Protein AF-A0A9E5MUZ0-F1 (afdb_monomer)

Structure (mmCIF, N/CA/C/O backbone):
data_AF-A0A9E5MUZ0-F1
#
_entry.id   AF-A0A9E5MUZ0-F1
#
loop_
_atom_site.group_PDB
_atom_site.id
_atom_site.type_symbol
_atom_site.label_atom_id
_atom_site.label_alt_id
_atom_site.label_comp_id
_atom_site.label_asym_id
_atom_site.label_entity_id
_atom_site.label_seq_id
_atom_site.pdbx_PDB_ins_code
_atom_site.Cartn_x
_atom_site.Cartn_y
_atom_site.Cartn_z
_atom_site.occupancy
_atom_site.B_iso_or_equiv
_atom_site.auth_seq_id
_atom_site.auth_comp_id
_atom_site.auth_asym_id
_atom_site.auth_atom_id
_atom_site.pdbx_PDB_model_num
ATOM 1 N N . MET A 1 1 ? 20.590 -11.259 -28.357 1.00 80.94 1 MET A N 1
ATOM 2 C CA . MET A 1 1 ? 20.437 -9.821 -28.028 1.00 80.94 1 MET A CA 1
ATOM 3 C C . MET A 1 1 ? 18.973 -9.467 -28.235 1.00 80.94 1 MET A C 1
ATOM 5 O O . MET A 1 1 ? 18.433 -9.923 -29.233 1.00 80.94 1 MET A O 1
ATOM 9 N N . ARG A 1 2 ? 18.320 -8.752 -27.308 1.00 91.69 2 ARG A N 1
ATOM 10 C CA . ARG A 1 2 ? 16.882 -8.418 -27.408 1.00 91.69 2 ARG A CA 1
ATOM 11 C C . ARG A 1 2 ? 16.727 -6.921 -27.667 1.00 91.69 2 ARG A C 1
ATOM 13 O O . ARG A 1 2 ? 17.385 -6.133 -26.991 1.00 91.69 2 ARG A O 1
ATOM 20 N N . LYS A 1 3 ? 15.896 -6.540 -28.635 1.00 93.56 3 LYS A N 1
ATOM 21 C CA . LYS A 1 3 ? 15.477 -5.152 -28.869 1.00 93.56 3 LYS A CA 1
ATOM 22 C C . LYS A 1 3 ? 14.030 -5.001 -28.416 1.00 93.56 3 LYS A C 1
ATOM 24 O O . LYS A 1 3 ? 13.231 -5.903 -28.651 1.00 93.56 3 LYS A O 1
ATOM 29 N N . ILE A 1 4 ? 13.722 -3.906 -27.738 1.00 94.44 4 ILE A N 1
ATOM 30 C CA . ILE A 1 4 ? 12.381 -3.574 -27.258 1.00 94.44 4 ILE A CA 1
ATOM 31 C C . ILE A 1 4 ? 12.080 -2.162 -27.736 1.00 94.44 4 ILE A C 1
ATOM 33 O O . ILE A 1 4 ? 12.874 -1.261 -27.478 1.00 94.44 4 ILE A O 1
ATOM 37 N N . ARG A 1 5 ? 10.952 -1.979 -28.419 1.00 96.38 5 ARG A N 1
ATOM 38 C CA . ARG A 1 5 ? 10.426 -0.651 -28.731 1.00 96.38 5 ARG A CA 1
ATOM 39 C C . ARG A 1 5 ? 9.544 -0.200 -27.571 1.00 96.38 5 ARG A C 1
ATOM 41 O O . ARG A 1 5 ? 8.692 -0.970 -27.131 1.00 96.38 5 ARG A O 1
ATOM 48 N N . ILE A 1 6 ? 9.794 0.993 -27.048 1.00 96.69 6 ILE A N 1
ATOM 49 C CA . ILE A 1 6 ? 9.044 1.550 -25.921 1.00 96.69 6 ILE A CA 1
ATOM 50 C C . ILE A 1 6 ? 7.676 2.026 -26.414 1.00 96.69 6 ILE A C 1
ATOM 52 O O . ILE A 1 6 ? 7.583 2.762 -27.392 1.00 96.69 6 ILE A O 1
ATOM 56 N N . ASP A 1 7 ? 6.611 1.588 -25.750 1.00 94.12 7 ASP A N 1
ATOM 57 C CA . ASP A 1 7 ? 5.243 2.024 -26.034 1.00 94.12 7 ASP A CA 1
ATOM 58 C C . ASP A 1 7 ? 4.844 3.257 -25.193 1.00 94.12 7 ASP A C 1
ATOM 60 O O . ASP A 1 7 ? 5.599 3.740 -24.346 1.00 94.12 7 ASP A O 1
ATOM 64 N N . ALA A 1 8 ? 3.622 3.749 -25.409 1.00 94.06 8 ALA A N 1
ATOM 65 C CA . ALA A 1 8 ? 3.078 4.907 -24.704 1.00 94.06 8 ALA A CA 1
ATOM 66 C C . ALA A 1 8 ? 2.896 4.698 -23.184 1.00 94.06 8 ALA A C 1
ATOM 68 O O . ALA A 1 8 ? 2.935 5.662 -22.422 1.00 94.06 8 ALA A O 1
ATOM 69 N N . GLU A 1 9 ? 2.713 3.462 -22.707 1.00 92.75 9 GLU A N 1
ATOM 70 C CA . GLU A 1 9 ? 2.535 3.187 -21.274 1.00 92.75 9 GLU A CA 1
ATOM 71 C C . GLU A 1 9 ? 3.842 3.399 -20.502 1.00 92.75 9 GLU A C 1
ATOM 73 O O . GLU A 1 9 ? 3.830 3.802 -19.335 1.00 92.75 9 GLU A O 1
ATOM 78 N N . HIS A 1 10 ? 4.977 3.179 -21.164 1.00 93.44 10 HIS A N 1
ATOM 79 C CA . HIS A 1 10 ? 6.316 3.297 -20.590 1.00 93.44 10 HIS A CA 1
ATOM 80 C C . HIS A 1 10 ? 6.966 4.666 -20.806 1.00 93.44 10 HIS A C 1
ATOM 82 O O . HIS A 1 10 ? 8.057 4.909 -20.278 1.00 93.44 10 HIS A O 1
ATOM 88 N N . ASP A 1 11 ? 6.284 5.578 -21.498 1.00 93.75 11 ASP A N 1
ATOM 89 C CA . ASP A 1 11 ? 6.744 6.947 -21.693 1.00 93.75 11 ASP A CA 1
ATOM 90 C C . ASP A 1 11 ? 6.989 7.668 -20.350 1.00 93.75 11 ASP A C 1
ATOM 92 O O . ASP A 1 11 ? 6.233 7.579 -19.367 1.00 93.75 11 ASP A O 1
ATOM 96 N N . GLY A 1 12 ? 8.138 8.334 -20.267 1.00 93.62 12 GLY A N 1
ATOM 97 C CA . GLY A 1 12 ? 8.624 9.012 -19.075 1.00 93.62 12 GLY A CA 1
ATOM 98 C C . GLY A 1 12 ? 9.125 8.081 -17.961 1.00 93.62 12 GLY A C 1
ATOM 99 O O . GLY A 1 12 ? 9.508 8.568 -16.887 1.00 93.62 12 GLY A O 1
ATOM 100 N N . GLN A 1 13 ? 9.132 6.754 -18.148 1.00 93.62 13 GLN A N 1
ATOM 101 C CA . GLN A 1 13 ? 9.670 5.817 -17.158 1.00 93.62 13 GLN A CA 1
ATOM 102 C C . GLN A 1 13 ? 11.194 5.869 -17.117 1.00 93.62 13 GLN A C 1
ATOM 104 O O . GLN A 1 13 ? 11.863 5.776 -18.138 1.00 93.62 13 GLN A O 1
ATOM 109 N N . ARG A 1 14 ? 11.767 5.922 -15.909 1.00 95.69 14 ARG A N 1
ATOM 110 C CA . ARG A 1 14 ? 13.212 5.733 -15.745 1.00 95.69 14 ARG A CA 1
ATOM 111 C C . ARG A 1 14 ? 13.640 4.350 -16.238 1.00 95.69 14 ARG A C 1
ATOM 113 O O . ARG A 1 14 ? 13.069 3.341 -15.811 1.00 95.69 14 ARG A O 1
ATOM 120 N N . VAL A 1 15 ? 14.681 4.306 -17.061 1.00 96.31 15 VAL A N 1
ATOM 121 C CA . VAL A 1 15 ? 15.187 3.075 -17.676 1.00 96.31 15 VAL A CA 1
ATOM 122 C C . VAL A 1 15 ? 15.598 2.034 -16.634 1.00 96.31 15 VAL A C 1
ATOM 124 O O . VAL A 1 15 ? 15.355 0.849 -16.829 1.00 96.31 15 VAL A O 1
ATOM 127 N N . ASP A 1 16 ? 16.141 2.436 -15.483 1.00 94.12 16 ASP A N 1
ATOM 128 C CA . ASP A 1 16 ? 16.490 1.497 -14.412 1.00 94.12 16 ASP A CA 1
ATOM 129 C C . ASP A 1 16 ? 15.281 0.734 -13.848 1.00 94.12 16 ASP A C 1
ATOM 131 O O . ASP A 1 16 ? 15.359 -0.476 -13.625 1.00 94.12 16 ASP A O 1
ATOM 135 N N . ASN A 1 17 ? 14.152 1.416 -13.663 1.00 91.31 17 ASN A N 1
ATOM 136 C CA . ASN A 1 17 ? 12.902 0.808 -13.221 1.00 91.31 17 ASN A CA 1
ATOM 137 C C . ASN A 1 17 ? 12.306 -0.097 -14.300 1.00 91.31 17 ASN A C 1
ATOM 139 O O . ASN A 1 17 ? 11.826 -1.177 -13.970 1.00 91.31 17 ASN A O 1
ATOM 143 N N . PHE A 1 18 ? 12.361 0.319 -15.569 1.00 93.31 18 PHE A N 1
ATOM 144 C CA . PHE A 1 18 ? 11.916 -0.510 -16.694 1.00 93.31 18 PHE A CA 1
ATOM 145 C C . PHE A 1 18 ? 12.729 -1.812 -16.772 1.00 93.31 18 PHE A C 1
ATOM 147 O O . PHE A 1 18 ? 12.176 -2.909 -16.799 1.00 93.31 18 PHE A O 1
ATOM 154 N N . LEU A 1 19 ? 14.059 -1.713 -16.678 1.00 92.88 19 LEU A N 1
ATOM 155 C CA . LEU A 1 19 ? 14.966 -2.862 -16.722 1.00 92.88 19 LEU A CA 1
ATOM 156 C C . LEU A 1 19 ? 14.761 -3.850 -15.576 1.00 92.88 19 LEU A C 1
ATOM 158 O O . LEU A 1 19 ? 14.944 -5.046 -15.774 1.00 92.88 19 LEU A O 1
ATOM 162 N N . ARG A 1 20 ? 14.400 -3.380 -14.376 1.00 87.94 20 ARG A N 1
ATOM 163 C CA . ARG A 1 20 ? 14.114 -4.274 -13.243 1.00 87.94 20 ARG A CA 1
ATOM 164 C C . ARG A 1 20 ? 12.920 -5.189 -13.502 1.00 87.94 20 ARG A C 1
ATOM 166 O O . ARG A 1 20 ? 12.916 -6.296 -12.973 1.00 87.94 20 ARG A O 1
ATOM 173 N N . ARG A 1 21 ? 11.943 -4.736 -14.293 1.00 85.44 21 ARG A N 1
ATOM 174 C CA . ARG A 1 21 ? 10.826 -5.571 -14.743 1.00 85.44 21 ARG A CA 1
ATOM 175 C C . ARG A 1 21 ? 11.258 -6.504 -15.866 1.00 85.44 21 ARG A C 1
ATOM 177 O O . ARG A 1 21 ? 10.996 -7.694 -15.802 1.00 85.44 21 ARG A O 1
ATOM 184 N N . GLU A 1 22 ? 11.951 -5.970 -16.870 1.00 88.50 22 GLU A N 1
ATOM 185 C CA . GLU A 1 22 ? 12.378 -6.737 -18.050 1.00 88.50 22 GLU A CA 1
ATOM 186 C C . GLU A 1 22 ? 13.411 -7.829 -17.751 1.00 88.50 22 GLU A C 1
ATOM 188 O O . GLU A 1 22 ? 13.592 -8.751 -18.554 1.00 88.50 22 GLU A O 1
ATOM 193 N N . LEU A 1 23 ? 14.116 -7.692 -16.626 1.00 87.69 23 LEU A N 1
ATOM 194 C CA . LEU A 1 23 ? 15.183 -8.571 -16.169 1.00 87.69 23 LEU A CA 1
ATOM 195 C C . LEU A 1 23 ? 14.916 -9.024 -14.718 1.00 87.69 23 LEU A C 1
ATOM 197 O O . LEU A 1 23 ? 15.674 -8.657 -13.807 1.00 87.69 23 LEU A O 1
ATOM 201 N N . PRO A 1 24 ? 13.847 -9.809 -14.479 1.00 77.88 24 PRO A N 1
ATOM 202 C CA . PRO A 1 24 ? 13.512 -10.281 -13.142 1.00 77.88 24 PRO A CA 1
ATOM 203 C C . PRO A 1 24 ? 14.668 -11.110 -12.565 1.00 77.88 24 PRO A C 1
ATOM 205 O O . PRO A 1 24 ? 15.377 -11.823 -13.275 1.00 77.88 24 PRO A O 1
ATOM 208 N N . GLY A 1 25 ? 14.913 -10.963 -11.263 1.00 78.88 25 GLY A N 1
ATOM 209 C CA . GLY A 1 25 ? 16.022 -11.627 -10.569 1.00 78.88 25 GLY A CA 1
ATOM 210 C C . GLY A 1 25 ? 17.404 -10.995 -10.782 1.00 78.88 25 GLY A C 1
ATOM 211 O O . GLY A 1 25 ? 18.346 -11.360 -10.080 1.00 78.88 25 GLY A O 1
ATOM 212 N N . VAL A 1 26 ? 17.572 -10.015 -11.682 1.00 86.19 26 VAL A N 1
ATOM 213 C CA . VAL A 1 26 ? 18.844 -9.282 -11.796 1.00 86.19 26 VAL A CA 1
ATOM 214 C C . VAL A 1 26 ? 19.002 -8.313 -10.617 1.00 86.19 26 VAL A C 1
ATOM 216 O O . VAL A 1 26 ? 18.194 -7.392 -10.467 1.00 86.19 26 VAL A O 1
ATOM 219 N N . PRO A 1 27 ? 20.079 -8.419 -9.810 1.00 87.00 27 PRO A N 1
ATOM 220 C CA . PRO A 1 27 ? 20.310 -7.481 -8.717 1.00 87.00 27 PRO A CA 1
ATOM 221 C C . PRO A 1 27 ? 20.458 -6.042 -9.221 1.00 87.00 27 PRO A C 1
ATOM 223 O O . PRO A 1 27 ? 21.106 -5.795 -10.243 1.00 87.00 27 PRO A O 1
ATOM 226 N N . LYS A 1 28 ? 19.953 -5.066 -8.455 1.00 89.69 28 LYS A N 1
ATOM 227 C CA . LYS A 1 28 ? 20.016 -3.633 -8.808 1.00 89.69 28 LYS A CA 1
ATOM 228 C C . LYS A 1 28 ? 21.433 -3.185 -9.195 1.00 89.69 28 LYS A C 1
ATOM 230 O O . LYS A 1 28 ? 21.619 -2.513 -10.204 1.00 89.69 28 LYS A O 1
ATOM 235 N N . GLY A 1 29 ? 22.450 -3.616 -8.446 1.00 91.19 29 GLY A N 1
ATOM 236 C CA . GLY A 1 29 ? 23.850 -3.296 -8.747 1.00 91.19 29 GLY A CA 1
ATOM 237 C C . GLY A 1 29 ? 24.322 -3.811 -10.115 1.00 91.19 29 GLY A C 1
ATOM 238 O O . GLY A 1 29 ? 25.111 -3.138 -10.782 1.00 91.19 29 GLY A O 1
ATOM 239 N N . ARG A 1 30 ? 23.804 -4.961 -10.572 1.00 91.62 30 ARG A N 1
ATOM 240 C CA . ARG A 1 30 ? 24.084 -5.516 -11.904 1.00 9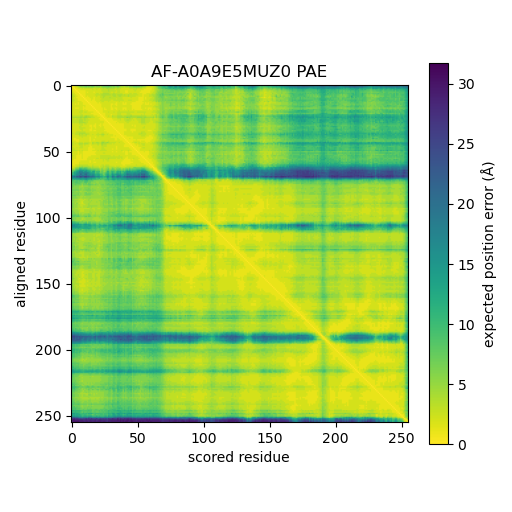1.62 30 ARG A CA 1
ATOM 241 C C . ARG A 1 30 ? 23.373 -4.717 -12.996 1.00 91.62 30 ARG A C 1
ATOM 243 O O . ARG A 1 30 ? 24.029 -4.391 -13.978 1.00 91.62 30 ARG A O 1
ATOM 250 N N . VAL A 1 31 ? 22.112 -4.310 -12.799 1.00 93.38 31 VAL A N 1
ATOM 251 C CA . VAL A 1 31 ? 21.403 -3.387 -13.720 1.00 93.38 31 VAL A CA 1
ATOM 252 C C . VAL A 1 31 ? 22.211 -2.109 -13.939 1.00 93.38 31 VAL A C 1
ATOM 254 O O . VAL A 1 31 ? 22.517 -1.737 -15.071 1.00 93.38 31 VAL A O 1
ATOM 257 N N . TYR A 1 32 ? 22.652 -1.484 -12.848 1.00 94.81 32 TYR A N 1
ATOM 258 C CA . TYR A 1 32 ? 23.444 -0.257 -12.912 1.00 94.81 32 TYR A CA 1
ATOM 259 C C . TYR A 1 32 ? 24.797 -0.485 -13.594 1.00 94.81 32 TYR A C 1
ATOM 261 O O . TYR A 1 32 ? 25.257 0.369 -14.349 1.00 94.81 32 TYR A O 1
ATOM 269 N N . ARG A 1 33 ? 25.442 -1.637 -13.368 1.00 93.81 33 ARG A N 1
ATOM 270 C CA . ARG A 1 33 ? 26.694 -1.998 -14.048 1.00 93.81 33 ARG A CA 1
ATOM 271 C C . ARG A 1 33 ? 26.499 -2.132 -15.560 1.00 93.81 33 ARG A C 1
ATOM 273 O O . ARG A 1 33 ? 27.322 -1.593 -16.291 1.00 93.81 33 ARG A O 1
ATOM 280 N N . MET A 1 34 ? 25.428 -2.782 -16.018 1.00 94.44 34 MET A N 1
ATOM 281 C CA . MET A 1 34 ? 25.140 -2.954 -17.450 1.00 94.44 34 MET A CA 1
ATOM 282 C C . MET A 1 34 ? 24.915 -1.609 -18.155 1.00 94.44 34 MET A C 1
ATOM 284 O O . MET A 1 34 ? 25.483 -1.365 -19.219 1.00 94.44 34 MET A O 1
ATOM 288 N N . LEU A 1 35 ? 24.165 -0.698 -17.526 1.00 95.56 35 LEU A N 1
ATOM 289 C CA . LEU A 1 35 ? 23.994 0.679 -18.008 1.00 95.56 35 LEU A CA 1
ATOM 290 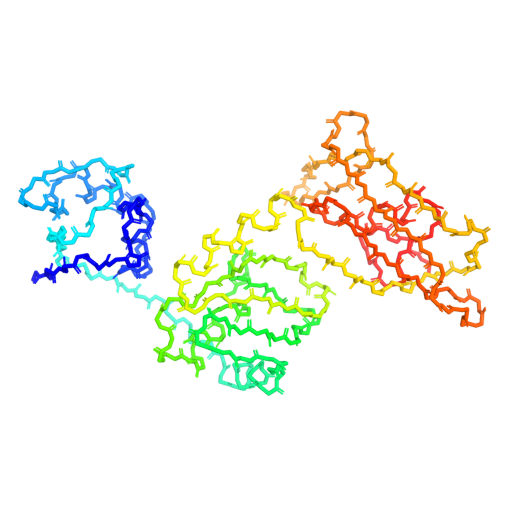C C . LEU A 1 35 ? 25.333 1.439 -18.043 1.00 95.56 35 LEU A C 1
ATOM 292 O O . LEU A 1 35 ? 25.691 2.058 -19.046 1.00 95.56 35 LEU A O 1
ATOM 296 N N . ARG A 1 36 ? 26.140 1.336 -16.976 1.00 94.69 36 ARG A N 1
ATOM 297 C CA . ARG A 1 36 ? 27.477 1.955 -16.918 1.00 94.69 36 ARG A CA 1
ATOM 298 C C . ARG A 1 36 ? 28.488 1.348 -17.892 1.00 94.69 36 ARG A C 1
ATOM 300 O O . ARG A 1 36 ? 29.445 2.019 -18.240 1.00 94.69 36 ARG A O 1
ATOM 307 N N . ARG A 1 37 ? 28.331 0.105 -18.331 1.00 94.38 37 ARG A N 1
ATOM 308 C CA . ARG A 1 37 ? 29.222 -0.500 -19.334 1.00 94.38 37 ARG A CA 1
ATOM 309 C C . ARG A 1 37 ? 28.734 -0.286 -20.768 1.00 94.38 37 ARG A C 1
ATOM 311 O O . ARG A 1 37 ? 29.420 -0.677 -21.701 1.00 94.38 37 ARG A O 1
ATOM 318 N N . GLY A 1 38 ? 27.572 0.347 -20.959 1.00 92.69 38 GLY A N 1
ATOM 319 C CA . GLY A 1 38 ? 26.963 0.512 -22.284 1.00 92.69 38 GLY A CA 1
ATOM 320 C C . GLY A 1 38 ? 26.489 -0.809 -22.900 1.00 92.69 38 GLY A C 1
ATOM 321 O O . GLY A 1 38 ? 26.291 -0.890 -24.117 1.00 92.69 38 GLY A O 1
ATOM 322 N N . GLU A 1 39 ? 26.314 -1.843 -22.068 1.00 94.19 39 GLU A N 1
ATOM 323 C CA . GLU A 1 39 ? 25.725 -3.122 -22.467 1.00 94.19 39 GLU A CA 1
ATOM 324 C C . GLU A 1 39 ? 24.241 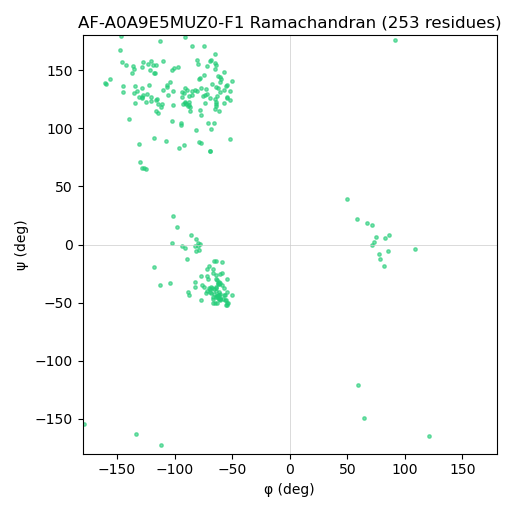-2.921 -22.806 1.00 94.19 39 GLU A C 1
ATOM 326 O O . GLU A 1 39 ? 23.758 -3.473 -23.795 1.00 94.19 39 GLU A O 1
ATOM 331 N N . VAL A 1 40 ? 23.556 -2.046 -22.054 1.00 96.06 40 VAL A N 1
ATOM 332 C CA . VAL A 1 40 ? 22.208 -1.555 -22.371 1.00 96.06 40 VAL A CA 1
ATOM 333 C C . VAL A 1 40 ? 22.277 -0.275 -23.216 1.00 96.06 40 VAL A C 1
ATOM 335 O O . VAL A 1 40 ? 22.902 0.712 -22.826 1.00 96.06 40 VAL A O 1
ATOM 338 N N . ARG A 1 41 ? 21.652 -0.372 -24.395 1.00 96.38 41 ARG A N 1
ATOM 339 C CA . ARG A 1 41 ? 21.380 0.618 -25.456 1.00 96.38 41 ARG A CA 1
ATOM 340 C C . ARG A 1 41 ? 20.084 1.422 -25.369 1.00 96.38 41 ARG A C 1
ATOM 342 O O . ARG A 1 41 ? 19.084 0.729 -25.273 1.00 96.38 41 ARG A O 1
ATOM 349 N N . VAL A 1 42 ? 20.033 2.743 -25.540 1.00 97.31 42 VAL A N 1
ATOM 350 C CA . VAL A 1 42 ? 18.803 3.411 -26.038 1.00 97.31 42 VAL A CA 1
ATOM 351 C C . VAL A 1 42 ? 19.140 4.138 -27.333 1.00 97.31 42 VAL A C 1
ATOM 353 O O . VAL A 1 42 ? 20.092 4.914 -27.348 1.00 97.31 42 VAL A O 1
ATOM 356 N N . ASN A 1 43 ? 18.432 3.837 -28.426 1.00 96.69 43 ASN A N 1
ATOM 357 C CA . ASN A 1 43 ? 18.671 4.415 -29.759 1.00 96.69 43 ASN A CA 1
ATOM 358 C C . ASN A 1 43 ? 20.154 4.339 -30.182 1.00 96.69 43 ASN A C 1
ATOM 360 O O . ASN A 1 43 ? 20.735 5.278 -30.713 1.00 96.69 43 ASN A O 1
ATOM 364 N N . GLY A 1 44 ? 20.816 3.224 -29.850 1.00 94.00 44 GLY A N 1
ATOM 365 C CA . GLY A 1 44 ? 22.245 3.004 -30.112 1.00 94.00 44 GLY A CA 1
ATOM 366 C C . GLY A 1 44 ? 23.224 3.686 -29.140 1.00 94.00 44 GLY A C 1
ATOM 367 O O . GLY A 1 44 ? 24.396 3.295 -29.110 1.00 94.00 44 GLY A O 1
ATOM 368 N N . GLY A 1 45 ? 22.757 4.615 -28.297 1.00 95.81 45 GLY A N 1
ATOM 369 C CA . GLY A 1 45 ? 23.551 5.409 -27.354 1.00 95.81 45 GLY A CA 1
ATOM 370 C C . GLY A 1 45 ? 23.521 4.917 -25.901 1.00 95.81 45 GLY A C 1
ATOM 371 O O . GLY A 1 45 ? 22.565 4.302 -25.428 1.00 95.81 45 GLY A O 1
ATOM 372 N N . ARG A 1 46 ? 24.598 5.179 -25.154 1.00 96.56 46 ARG A N 1
ATOM 373 C CA . ARG A 1 46 ? 24.679 4.850 -23.722 1.00 96.56 46 ARG A CA 1
ATOM 374 C C . ARG A 1 46 ? 23.881 5.865 -22.900 1.00 96.56 46 ARG A C 1
ATOM 376 O O . ARG A 1 46 ? 24.064 7.064 -23.070 1.00 96.56 46 ARG A O 1
ATOM 383 N N . VAL A 1 47 ? 23.084 5.383 -21.946 1.00 97.00 47 VAL A N 1
ATOM 384 C CA . VAL A 1 47 ? 22.249 6.228 -21.075 1.00 97.00 47 VAL A CA 1
ATOM 385 C C . VAL A 1 47 ? 22.577 6.062 -19.589 1.00 97.00 47 VAL A C 1
ATOM 387 O O . VAL A 1 47 ? 23.140 5.051 -19.158 1.00 97.00 47 VAL A O 1
ATOM 390 N N . ARG A 1 48 ? 22.228 7.078 -18.792 1.00 96.44 48 ARG A N 1
ATOM 391 C CA . ARG A 1 48 ? 22.288 7.023 -17.322 1.00 96.44 48 ARG A CA 1
ATOM 392 C C . ARG A 1 48 ? 21.060 6.281 -16.762 1.00 96.44 48 ARG A C 1
ATOM 394 O O . ARG A 1 48 ? 20.024 6.279 -17.422 1.00 96.44 48 ARG A O 1
ATOM 401 N N . PRO A 1 49 ? 21.130 5.685 -15.556 1.00 95.50 49 PRO A N 1
ATOM 402 C CA . PRO A 1 49 ? 19.986 5.004 -14.931 1.00 95.50 49 PRO A CA 1
ATOM 403 C C . PRO A 1 49 ? 18.719 5.860 -14.797 1.00 95.50 49 PRO A C 1
ATOM 405 O O . PRO A 1 49 ? 17.610 5.335 -14.847 1.00 95.50 49 PRO A O 1
ATOM 408 N N . GLU A 1 50 ? 18.879 7.174 -14.649 1.00 96.25 50 GLU A N 1
ATOM 409 C CA . GLU A 1 50 ? 17.794 8.146 -14.494 1.00 96.25 50 GLU A CA 1
ATOM 410 C C . GLU A 1 50 ? 17.147 8.556 -15.823 1.00 96.25 50 GLU A C 1
ATOM 412 O O . GLU A 1 50 ? 16.163 9.297 -15.800 1.00 96.25 50 GLU A O 1
ATOM 417 N N . TYR A 1 51 ? 17.686 8.104 -16.963 1.00 97.19 51 TYR A N 1
ATOM 418 C CA . TYR A 1 51 ? 17.139 8.411 -18.281 1.00 97.19 51 TYR A CA 1
ATOM 419 C C . TYR A 1 51 ? 15.667 8.014 -18.344 1.00 97.19 51 TYR A C 1
ATOM 421 O O . TYR A 1 51 ? 15.317 6.874 -18.029 1.00 97.19 51 TYR A O 1
ATOM 429 N N . LYS A 1 52 ? 14.816 8.968 -18.719 1.00 97.31 52 LYS A N 1
ATOM 430 C CA . LYS A 1 52 ? 13.392 8.738 -18.935 1.00 97.31 52 LYS A CA 1
ATOM 431 C C . LYS A 1 52 ? 13.212 8.275 -20.371 1.00 97.31 52 LYS A C 1
ATOM 433 O O . LYS A 1 52 ? 13.573 9.012 -21.278 1.00 97.31 52 LYS A O 1
ATOM 438 N N . LEU A 1 53 ? 12.700 7.061 -20.524 1.00 96.69 53 LEU A N 1
ATOM 439 C CA . LEU A 1 53 ? 12.348 6.484 -21.811 1.00 96.69 53 LEU A CA 1
ATOM 440 C C . LEU A 1 53 ? 11.278 7.346 -22.478 1.00 96.69 53 LEU A C 1
ATOM 442 O O . LEU A 1 53 ? 10.361 7.808 -21.797 1.00 96.69 53 LEU A O 1
ATOM 446 N N . CYS A 1 54 ? 11.402 7.530 -23.781 1.00 97.31 54 CYS A N 1
ATOM 447 C CA . CYS A 1 54 ? 10.391 8.141 -24.625 1.00 97.31 54 CYS A CA 1
ATOM 448 C C . CYS A 1 54 ? 9.655 7.049 -25.399 1.00 97.31 54 CYS A C 1
ATOM 450 O O . CYS A 1 54 ? 10.239 6.012 -25.731 1.00 97.31 54 CYS A O 1
ATOM 452 N N . GLN A 1 55 ? 8.382 7.281 -25.715 1.00 96.31 55 GLN A N 1
ATOM 453 C CA . GLN A 1 55 ? 7.688 6.457 -26.701 1.00 96.31 55 GLN A CA 1
ATOM 454 C C . GLN A 1 55 ? 8.535 6.339 -27.983 1.00 96.31 55 GLN A C 1
ATOM 456 O O . GLN A 1 55 ? 9.179 7.296 -28.408 1.00 96.31 55 GLN A O 1
ATOM 461 N N . ASP A 1 56 ? 8.539 5.144 -28.573 1.00 96.75 56 ASP A N 1
ATOM 462 C CA . ASP A 1 56 ? 9.299 4.759 -29.766 1.00 96.75 56 ASP A CA 1
ATOM 463 C C . ASP A 1 56 ? 10.817 4.615 -29.599 1.00 96.75 56 ASP A C 1
ATOM 465 O O . ASP A 1 56 ? 11.479 4.176 -30.544 1.00 96.75 56 ASP A O 1
ATOM 469 N N . ASP A 1 57 ? 11.368 4.845 -28.402 1.00 97.75 57 ASP A N 1
ATOM 470 C CA . ASP A 1 57 ? 12.757 4.489 -28.106 1.00 97.75 57 ASP A CA 1
ATOM 471 C C . ASP A 1 57 ? 13.032 3.005 -28.414 1.00 97.75 57 ASP A C 1
ATOM 473 O O . ASP A 1 57 ? 12.266 2.111 -28.040 1.00 97.75 57 ASP A O 1
ATOM 477 N N . GLU A 1 58 ? 14.179 2.717 -29.034 1.00 97.62 58 GLU A N 1
ATOM 478 C CA . GLU A 1 58 ? 14.688 1.357 -29.206 1.00 97.62 58 GLU A CA 1
ATOM 479 C C . GLU A 1 58 ? 15.666 1.015 -28.072 1.00 97.62 58 GLU A C 1
ATOM 481 O O . GLU A 1 58 ? 16.839 1.413 -28.067 1.00 97.62 58 GLU A O 1
ATOM 486 N N . LEU A 1 59 ? 15.198 0.225 -27.104 1.00 96.88 59 LEU A N 1
ATOM 487 C CA . LEU A 1 59 ? 16.003 -0.298 -26.007 1.00 96.88 59 LEU A CA 1
ATOM 488 C C . LEU A 1 59 ? 16.677 -1.616 -26.413 1.00 96.88 59 LEU A C 1
ATOM 490 O O . LEU A 1 59 ? 16.024 -2.626 -26.684 1.00 96.88 59 LEU A O 1
ATOM 494 N N . ARG A 1 60 ? 18.010 -1.648 -26.385 1.00 95.75 60 ARG A N 1
ATOM 495 C CA . ARG A 1 60 ? 18.816 -2.845 -26.665 1.00 95.75 60 ARG A CA 1
ATOM 496 C C . ARG A 1 60 ? 19.316 -3.471 -25.370 1.00 95.75 60 ARG A C 1
ATOM 498 O O . ARG A 1 60 ? 20.104 -2.855 -24.651 1.00 95.75 60 ARG A O 1
ATOM 505 N N . LEU A 1 61 ? 18.935 -4.722 -25.125 1.00 92.81 61 LEU A N 1
ATOM 506 C CA . LEU A 1 61 ? 19.325 -5.500 -23.951 1.00 92.81 61 LEU A CA 1
ATOM 507 C C . LEU A 1 61 ? 20.362 -6.583 -24.291 1.00 92.81 61 LEU A C 1
ATOM 509 O O . LEU A 1 61 ? 20.196 -7.319 -25.280 1.00 92.81 61 LEU A O 1
ATOM 513 N N . PRO A 1 62 ? 21.415 -6.736 -23.464 1.00 88.62 62 PRO A N 1
ATOM 514 C CA . PRO A 1 62 ? 22.347 -7.848 -23.593 1.00 88.62 62 PRO A CA 1
ATOM 515 C C . PRO A 1 62 ? 21.656 -9.175 -23.224 1.00 88.62 62 PRO A C 1
ATOM 517 O O . PRO A 1 62 ? 20.647 -9.174 -22.516 1.00 88.62 62 PRO A O 1
ATOM 520 N N . PRO A 1 63 ? 22.172 -10.331 -23.679 1.00 84.44 63 PRO A N 1
ATOM 521 C CA . PRO A 1 63 ? 21.722 -11.621 -23.168 1.00 84.44 63 PRO A CA 1
ATOM 522 C C . PRO A 1 63 ? 22.114 -11.742 -21.690 1.00 84.44 63 PRO A C 1
ATOM 524 O O . PRO A 1 63 ? 23.277 -11.958 -21.353 1.00 84.44 63 PRO A O 1
ATOM 527 N N . VAL A 1 64 ? 21.143 -11.591 -20.792 1.00 83.25 64 VAL A N 1
ATOM 528 C CA . VAL A 1 64 ? 21.360 -11.744 -19.352 1.00 83.25 64 VAL A CA 1
ATOM 529 C C . VAL A 1 64 ? 20.832 -13.104 -18.924 1.00 83.25 64 VAL A C 1
ATOM 531 O O . VAL A 1 64 ? 19.627 -13.305 -18.832 1.00 83.25 64 VAL A O 1
ATOM 534 N N . ARG A 1 65 ? 21.738 -14.042 -18.638 1.00 68.44 65 ARG A N 1
ATOM 535 C CA . ARG A 1 65 ? 21.386 -15.257 -17.897 1.00 68.44 65 ARG A CA 1
ATOM 536 C C . ARG A 1 65 ? 21.454 -14.953 -16.402 1.00 68.44 65 ARG A C 1
ATOM 538 O O . ARG A 1 65 ? 22.446 -14.400 -15.903 1.00 68.44 65 ARG A O 1
ATOM 545 N N . VAL A 1 66 ? 20.386 -15.288 -15.696 1.00 64.69 66 VAL A N 1
ATOM 546 C CA . VAL A 1 66 ? 20.328 -15.309 -14.235 1.00 64.69 66 VAL A CA 1
ATOM 547 C C . VAL A 1 66 ? 19.796 -16.680 -13.861 1.00 64.69 66 VAL A C 1
ATOM 549 O O . VAL A 1 66 ? 18.838 -17.141 -14.476 1.00 64.69 66 VAL A O 1
ATOM 552 N N . ARG A 1 67 ? 20.410 -17.332 -12.870 1.00 55.69 67 ARG A N 1
ATOM 553 C CA . ARG A 1 67 ? 19.715 -18.395 -12.146 1.00 55.69 67 ARG A CA 1
ATOM 554 C C . ARG A 1 67 ? 18.615 -17.700 -11.361 1.00 55.69 67 ARG A C 1
ATOM 556 O O . ARG A 1 67 ? 18.899 -17.033 -10.369 1.00 55.69 67 ARG A O 1
ATOM 563 N N . ILE A 1 68 ? 17.399 -17.745 -11.885 1.00 56.44 68 ILE A N 1
ATOM 564 C CA . ILE A 1 68 ? 16.238 -17.344 -11.111 1.00 56.44 68 ILE A CA 1
ATOM 565 C C . ILE A 1 68 ? 16.096 -18.461 -10.080 1.00 56.44 68 ILE A C 1
ATOM 567 O O . ILE A 1 68 ? 15.715 -19.571 -10.434 1.00 56.44 68 ILE A O 1
ATOM 571 N N . ASN A 1 69 ? 16.486 -18.206 -8.830 1.00 54.25 69 ASN A N 1
ATOM 572 C CA . ASN A 1 69 ? 15.982 -19.009 -7.722 1.00 54.25 69 ASN A CA 1
ATOM 573 C C . ASN A 1 69 ? 14.501 -18.637 -7.612 1.00 54.25 69 ASN A C 1
ATOM 575 O O . ASN A 1 69 ? 14.140 -17.713 -6.888 1.00 54.25 69 ASN A O 1
ATOM 579 N N . SER A 1 70 ? 13.679 -19.230 -8.473 1.00 56.53 70 SER A N 1
ATOM 580 C CA . SER A 1 70 ? 12.238 -19.063 -8.455 1.00 56.53 70 SER A CA 1
ATOM 581 C C . SER A 1 70 ? 11.694 -20.174 -7.588 1.00 56.53 70 SER A C 1
ATOM 583 O O . SER A 1 70 ? 11.282 -21.219 -8.097 1.00 56.53 70 SER A O 1
ATOM 585 N N . ASP A 1 71 ? 11.657 -19.936 -6.281 1.00 73.25 71 ASP A N 1
ATOM 586 C CA . ASP A 1 71 ? 10.543 -20.523 -5.557 1.00 73.25 71 ASP A CA 1
ATOM 587 C C . ASP A 1 71 ? 9.294 -20.081 -6.339 1.00 73.25 71 ASP A C 1
ATOM 589 O O . ASP A 1 71 ? 9.131 -18.900 -6.669 1.00 73.25 71 ASP A O 1
ATOM 593 N N . THR A 1 72 ? 8.486 -21.042 -6.765 1.00 83.12 72 THR A N 1
ATOM 594 C CA . THR A 1 72 ? 7.254 -20.741 -7.493 1.00 83.12 72 THR A CA 1
ATOM 595 C C . THR A 1 72 ? 6.178 -20.463 -6.450 1.00 83.12 72 THR A C 1
ATOM 597 O O . THR A 1 72 ? 6.085 -21.233 -5.487 1.00 83.12 72 THR A O 1
ATOM 600 N N . PRO A 1 73 ? 5.391 -19.379 -6.577 1.00 89.00 73 PRO A N 1
ATOM 601 C CA . PRO A 1 73 ? 4.306 -19.131 -5.643 1.00 89.00 73 PRO A CA 1
ATOM 602 C C . PRO A 1 73 ? 3.354 -20.342 -5.585 1.00 89.00 73 PRO A C 1
ATOM 604 O O . PRO A 1 73 ? 3.035 -20.903 -6.634 1.00 89.00 73 PRO A O 1
ATOM 607 N N . PRO A 1 74 ? 2.902 -20.780 -4.395 1.00 91.31 74 PRO A N 1
ATOM 608 C CA . PRO A 1 74 ? 1.993 -21.918 -4.296 1.00 91.31 74 PRO A CA 1
ATOM 609 C C . PRO A 1 74 ? 0.650 -21.638 -4.982 1.00 91.31 74 PRO A C 1
ATOM 611 O O . PRO A 1 74 ? -0.018 -20.658 -4.650 1.00 91.31 74 PRO A O 1
ATOM 614 N N . GLU A 1 75 ? 0.224 -22.534 -5.876 1.00 93.56 75 GLU A N 1
ATOM 615 C CA . GLU A 1 75 ? -0.978 -22.349 -6.707 1.00 93.56 75 GLU A CA 1
ATOM 616 C C . GLU A 1 75 ? -2.244 -22.103 -5.875 1.00 93.56 75 GLU A C 1
ATOM 618 O O . GLU A 1 75 ? -3.004 -21.179 -6.140 1.00 93.56 75 GLU A O 1
ATOM 623 N N . HIS A 1 76 ? -2.432 -22.863 -4.793 1.00 94.19 76 HIS A N 1
ATOM 624 C CA . HIS A 1 76 ? -3.593 -22.716 -3.911 1.00 94.19 76 HIS A CA 1
ATOM 625 C C . HIS A 1 76 ? -3.673 -21.333 -3.237 1.00 94.19 76 HIS A C 1
ATOM 627 O O . HIS A 1 76 ? -4.769 -20.820 -3.024 1.00 94.19 76 HIS A O 1
ATOM 633 N N . LEU A 1 77 ? -2.533 -20.702 -2.917 1.00 94.00 77 LEU A N 1
ATOM 634 C CA . LEU A 1 77 ? -2.513 -19.343 -2.361 1.00 94.00 77 LEU A CA 1
ATOM 635 C C . LEU A 1 77 ? -2.820 -18.299 -3.436 1.00 94.00 77 LEU A C 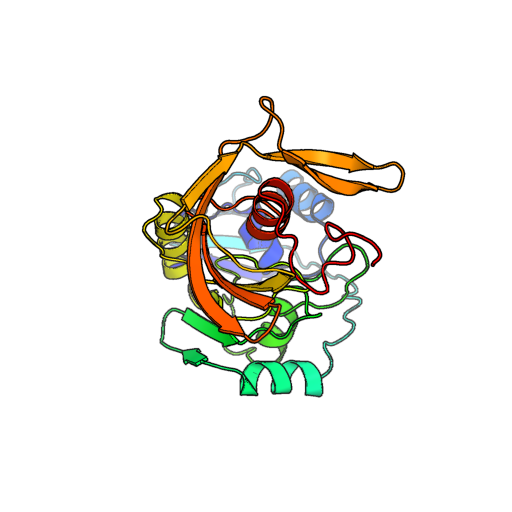1
ATOM 637 O O . LEU A 1 77 ? -3.467 -17.292 -3.151 1.00 94.00 77 LEU A O 1
ATOM 641 N N . ALA A 1 78 ? -2.338 -18.533 -4.656 1.00 95.12 78 ALA A N 1
ATOM 642 C CA . ALA A 1 78 ? -2.560 -17.659 -5.796 1.00 95.12 78 ALA A CA 1
ATOM 643 C C . ALA A 1 78 ? -4.043 -17.663 -6.201 1.00 95.12 78 ALA A C 1
ATOM 645 O O . ALA A 1 78 ? -4.669 -16.601 -6.248 1.00 95.12 78 ALA A O 1
ATOM 646 N N . GLN A 1 79 ? -4.627 -18.855 -6.363 1.00 95.75 79 GLN A N 1
ATOM 647 C CA . GLN A 1 79 ? -6.049 -19.032 -6.641 1.00 95.75 79 GLN A CA 1
ATOM 648 C C . GLN A 1 79 ? -6.919 -18.512 -5.493 1.00 95.75 79 GLN A C 1
ATOM 650 O O . GLN A 1 79 ? -7.841 -17.739 -5.730 1.00 95.75 79 GLN A O 1
ATOM 655 N N . GLY A 1 80 ? -6.568 -18.815 -4.238 1.00 96.12 80 GLY A N 1
ATOM 656 C CA . GLY A 1 80 ? -7.323 -18.328 -3.083 1.00 96.12 80 GLY A CA 1
ATOM 657 C C . GLY A 1 80 ? -7.372 -16.798 -2.972 1.00 96.12 80 GLY A C 1
ATOM 658 O O . GLY A 1 80 ? -8.309 -16.256 -2.388 1.00 96.12 80 GLY A O 1
ATOM 659 N N . LEU A 1 81 ? -6.391 -16.078 -3.534 1.00 95.88 81 LEU A N 1
ATOM 660 C CA . LEU A 1 81 ? -6.428 -14.617 -3.631 1.00 95.88 81 LEU A CA 1
ATOM 661 C C . LEU A 1 81 ? -7.254 -14.123 -4.829 1.00 95.88 81 LEU A C 1
ATOM 663 O O . LEU A 1 81 ? -7.881 -13.069 -4.720 1.00 95.88 81 LEU A O 1
ATOM 667 N N . LEU A 1 82 ? -7.290 -14.865 -5.941 1.00 95.31 82 LEU A N 1
ATOM 668 C CA . LEU A 1 82 ? -8.197 -14.579 -7.060 1.00 95.31 82 LEU A CA 1
ATOM 669 C C . LEU A 1 82 ? -9.664 -14.772 -6.680 1.00 95.31 82 LEU A C 1
ATOM 671 O O . LEU A 1 82 ? -10.493 -13.947 -7.050 1.00 95.31 82 LEU A O 1
ATOM 675 N N . ASP A 1 83 ? -9.978 -15.786 -5.876 1.00 97.19 83 ASP A N 1
ATOM 676 C CA . ASP A 1 83 ? -11.340 -16.035 -5.383 1.00 97.19 83 ASP A CA 1
ATOM 677 C C . ASP A 1 83 ? -11.854 -14.893 -4.479 1.00 97.19 83 ASP A C 1
ATOM 679 O O . ASP A 1 83 ? -13.046 -14.782 -4.202 1.00 97.19 83 ASP A O 1
ATOM 683 N N . ARG A 1 84 ? -10.950 -14.011 -4.034 1.00 97.50 84 ARG A N 1
ATOM 684 C CA . ARG A 1 84 ? -11.221 -12.802 -3.241 1.00 97.50 84 ARG A CA 1
ATOM 685 C C . ARG A 1 84 ? -11.275 -11.529 -4.092 1.00 97.50 84 ARG A C 1
ATOM 687 O O . ARG A 1 84 ? -11.165 -10.425 -3.551 1.00 97.50 84 ARG A O 1
ATOM 694 N N . LEU A 1 85 ? -11.391 -11.647 -5.414 1.00 97.88 85 LEU A N 1
ATOM 695 C CA . LEU A 1 85 ? -11.541 -10.506 -6.311 1.00 97.88 85 LEU A CA 1
ATOM 696 C C . LEU A 1 85 ? -12.862 -9.776 -6.025 1.00 97.88 85 LEU A C 1
ATOM 698 O O . LEU A 1 85 ? -13.944 -10.335 -6.160 1.00 97.88 85 LEU A O 1
ATOM 702 N N . ILE A 1 86 ? -12.759 -8.505 -5.644 1.00 98.38 86 ILE A N 1
ATOM 703 C CA . ILE A 1 86 ? -13.907 -7.628 -5.379 1.00 98.38 86 ILE A CA 1
ATOM 704 C C . ILE A 1 86 ? -14.345 -6.934 -6.673 1.00 98.38 86 ILE A C 1
ATOM 706 O O . ILE A 1 86 ? -15.533 -6.748 -6.918 1.00 98.38 86 ILE A O 1
ATOM 710 N N . TYR A 1 87 ? -13.375 -6.497 -7.479 1.00 98.50 87 TYR A N 1
ATOM 711 C CA . TYR A 1 87 ? -13.620 -5.707 -8.683 1.00 98.50 87 TYR A CA 1
ATOM 712 C C . TYR A 1 87 ? -12.464 -5.855 -9.676 1.00 98.50 87 TYR A C 1
ATOM 714 O O . TYR A 1 87 ? -11.301 -5.856 -9.276 1.00 98.50 87 TYR A O 1
ATOM 722 N N . GLU A 1 88 ? -12.763 -5.909 -10.972 1.00 98.06 88 GLU A N 1
ATOM 723 C CA . GLU A 1 88 ? -11.771 -5.846 -12.047 1.00 98.06 88 GLU A CA 1
ATOM 724 C C . GLU A 1 88 ? -12.339 -5.092 -13.251 1.00 98.06 88 GLU A C 1
ATOM 726 O O . GLU A 1 88 ? -13.464 -5.336 -13.681 1.00 98.06 88 GLU A O 1
ATOM 731 N N . ASP A 1 89 ? -11.529 -4.208 -13.834 1.00 97.62 89 ASP A N 1
ATOM 732 C CA . ASP A 1 89 ? -11.805 -3.599 -15.132 1.00 97.62 89 ASP A CA 1
ATOM 733 C C . ASP A 1 89 ? -10.564 -3.624 -16.044 1.00 97.62 89 ASP A C 1
ATOM 735 O O . ASP A 1 89 ? -9.618 -4.394 -15.855 1.00 97.62 89 ASP A O 1
ATOM 739 N N . LYS A 1 90 ? -10.562 -2.809 -17.104 1.00 96.06 90 LYS A N 1
ATOM 740 C CA . LYS A 1 90 ? -9.445 -2.733 -18.062 1.00 96.06 90 LYS A CA 1
ATOM 741 C C . LYS A 1 90 ? -8.177 -2.088 -17.481 1.00 96.06 90 LYS A C 1
ATOM 743 O O . LYS A 1 90 ? -7.107 -2.238 -18.075 1.00 96.06 90 LYS A O 1
ATOM 748 N N . GLN A 1 91 ? -8.295 -1.346 -16.385 1.00 96.69 91 GLN A N 1
ATOM 749 C CA . GLN A 1 91 ? -7.263 -0.486 -15.812 1.00 96.69 91 GLN A CA 1
ATOM 750 C C . GLN A 1 91 ? -6.752 -0.981 -14.460 1.00 96.69 91 GLN A C 1
ATOM 752 O O . GLN A 1 91 ? -5.565 -0.812 -14.180 1.00 96.69 91 GLN A O 1
ATOM 757 N N . LEU A 1 92 ? -7.604 -1.580 -13.627 1.00 97.69 92 LEU A N 1
ATOM 758 C CA . LEU A 1 92 ? -7.254 -2.003 -12.273 1.00 97.69 92 LEU A CA 1
ATOM 759 C C . LEU A 1 92 ? -7.997 -3.269 -11.840 1.00 97.69 92 LEU A C 1
ATOM 761 O O . LEU A 1 92 ? -8.962 -3.699 -12.471 1.00 97.69 92 LEU A O 1
ATOM 765 N N . LEU A 1 93 ? -7.537 -3.842 -10.734 1.00 97.81 93 LEU A N 1
ATOM 766 C CA . LEU A 1 93 ? -8.252 -4.857 -9.974 1.00 97.81 93 LEU A CA 1
ATOM 767 C C . LEU A 1 93 ? -8.167 -4.563 -8.473 1.00 97.81 93 LEU A C 1
ATOM 769 O O . LEU A 1 93 ? -7.226 -3.915 -8.004 1.00 97.81 93 LEU A O 1
ATOM 773 N N . VAL A 1 94 ? -9.159 -5.028 -7.723 1.00 98.44 94 VAL A N 1
ATOM 774 C CA . VAL A 1 94 ? -9.265 -4.883 -6.270 1.00 98.44 94 VAL A CA 1
ATOM 775 C C . VAL A 1 94 ? -9.524 -6.253 -5.669 1.00 98.44 94 VAL A C 1
ATOM 777 O O . VAL A 1 94 ? -10.482 -6.919 -6.050 1.00 98.44 94 VAL A O 1
ATOM 780 N N . VAL A 1 95 ? -8.693 -6.658 -4.713 1.00 98.31 95 VAL A N 1
ATOM 781 C CA . VAL A 1 95 ? -8.843 -7.927 -3.983 1.00 98.31 95 VAL A CA 1
ATOM 782 C C . VAL A 1 95 ? -9.091 -7.675 -2.500 1.00 98.31 95 VAL A C 1
ATOM 784 O O . VAL A 1 95 ? -8.552 -6.717 -1.937 1.00 98.31 95 VAL A O 1
ATOM 787 N N . ASP A 1 96 ? -9.866 -8.545 -1.855 1.00 98.44 96 ASP A N 1
ATOM 788 C CA . ASP A 1 96 ? -9.959 -8.605 -0.395 1.00 98.44 96 ASP A CA 1
ATOM 789 C C . ASP A 1 96 ? -8.744 -9.348 0.178 1.00 98.44 96 ASP A C 1
ATOM 791 O O . ASP A 1 96 ? -8.737 -10.574 0.350 1.00 98.44 96 ASP A O 1
ATOM 795 N N . LYS A 1 97 ? -7.668 -8.607 0.452 1.00 97.88 97 LYS A N 1
ATOM 796 C CA . LYS A 1 97 ? -6.431 -9.185 0.979 1.00 97.88 97 LYS A CA 1
ATOM 797 C C . LYS A 1 97 ? -6.694 -9.771 2.377 1.00 97.88 97 LYS A C 1
ATOM 799 O O . LYS A 1 97 ? -7.088 -9.017 3.267 1.00 97.88 97 LYS A O 1
ATOM 804 N N . PRO A 1 98 ? -6.395 -11.056 2.643 1.00 96.94 98 PRO A N 1
ATOM 805 C CA . PRO A 1 98 ? -6.473 -11.601 3.998 1.00 96.94 98 PRO A CA 1
ATOM 806 C C . PRO A 1 98 ? -5.456 -10.950 4.943 1.00 96.94 98 PRO A C 1
ATOM 808 O O . PRO A 1 98 ? -4.404 -10.463 4.513 1.00 96.94 98 PRO A O 1
ATOM 811 N N . ALA A 1 99 ? -5.739 -10.985 6.247 1.00 94.69 99 ALA A N 1
ATOM 812 C CA . ALA A 1 99 ? -4.724 -10.756 7.276 1.00 94.69 99 ALA A CA 1
ATOM 813 C C . ALA A 1 99 ? -3.647 -11.861 7.219 1.00 94.69 99 ALA A C 1
ATOM 815 O O . ALA A 1 99 ? -3.892 -12.951 6.705 1.00 94.69 99 ALA A O 1
ATOM 816 N N . GLY A 1 100 ? -2.431 -11.566 7.674 1.00 92.56 100 GLY A N 1
ATOM 817 C CA . GLY A 1 100 ? -1.273 -12.462 7.590 1.00 92.56 100 GLY A CA 1
ATOM 818 C C . GLY A 1 100 ? -0.548 -12.458 6.235 1.00 92.56 100 GLY A C 1
ATOM 819 O O . GLY A 1 100 ? 0.631 -12.805 6.170 1.00 92.56 100 GLY A O 1
ATOM 820 N N . LEU A 1 101 ? -1.183 -11.983 5.155 1.00 94.38 101 LEU A N 1
ATOM 821 C CA . LEU A 1 101 ? -0.557 -11.885 3.832 1.00 94.38 101 LEU A CA 1
ATOM 822 C C . LEU A 1 101 ? 0.121 -10.521 3.618 1.00 94.38 101 LEU A C 1
ATOM 824 O O . LEU A 1 101 ? -0.521 -9.467 3.675 1.00 94.38 101 LEU A O 1
ATOM 828 N N . ALA A 1 102 ? 1.424 -10.526 3.327 1.00 94.31 102 ALA A N 1
ATOM 829 C CA . ALA A 1 102 ? 2.156 -9.320 2.938 1.00 94.31 102 ALA A CA 1
ATOM 830 C C . ALA A 1 102 ? 1.768 -8.876 1.520 1.00 94.31 102 ALA A C 1
ATOM 832 O O . ALA A 1 102 ? 1.389 -9.692 0.688 1.00 94.31 102 ALA A O 1
ATOM 833 N N . VAL A 1 103 ? 1.888 -7.584 1.207 1.00 94.88 103 VAL A N 1
ATOM 834 C CA . VAL A 1 103 ? 1.544 -7.085 -0.140 1.00 94.88 103 VAL A CA 1
ATOM 835 C C . VAL A 1 103 ? 2.609 -7.387 -1.198 1.00 94.88 103 VAL A C 1
ATOM 837 O O . VAL A 1 103 ? 2.262 -7.503 -2.367 1.00 94.88 103 VAL A O 1
ATOM 840 N N . HIS A 1 104 ? 3.876 -7.527 -0.798 1.00 92.38 104 HIS A N 1
ATOM 841 C CA . HIS A 1 104 ? 5.003 -7.851 -1.677 1.00 92.38 104 HIS A CA 1
ATOM 842 C C . HIS A 1 104 ? 6.040 -8.724 -0.948 1.00 92.38 104 HIS A C 1
ATOM 844 O O . HIS A 1 104 ? 6.136 -8.665 0.284 1.00 92.38 104 HIS A O 1
ATOM 850 N N . GLY A 1 105 ? 6.855 -9.467 -1.699 1.00 85.44 105 GLY A N 1
ATOM 851 C CA . GLY A 1 105 ? 8.014 -10.203 -1.176 1.00 85.44 105 GLY A CA 1
ATOM 852 C C . GLY A 1 105 ? 9.102 -9.271 -0.614 1.00 85.44 105 GLY A C 1
ATOM 853 O O . GLY A 1 105 ? 9.234 -8.116 -1.027 1.00 85.44 105 GLY A O 1
ATOM 854 N N . GLY A 1 106 ? 9.887 -9.721 0.366 1.00 77.31 106 GLY A N 1
ATOM 855 C CA . GLY A 1 106 ? 10.833 -8.864 1.093 1.00 77.31 106 GLY A CA 1
ATOM 856 C C . GLY A 1 106 ? 11.655 -9.605 2.147 1.00 77.31 106 GLY A C 1
ATOM 857 O O . GLY A 1 106 ? 11.880 -10.800 2.018 1.00 77.31 106 GLY A O 1
ATOM 858 N N . SER A 1 107 ? 12.126 -8.897 3.183 1.00 66.25 107 SER A N 1
ATOM 859 C CA . SER A 1 107 ? 12.978 -9.429 4.264 1.00 66.25 107 SER A CA 1
ATOM 860 C C . SER A 1 107 ? 12.402 -10.697 4.918 1.00 66.25 107 SER A C 1
ATOM 862 O O . SER A 1 107 ? 11.642 -10.602 5.877 1.00 66.25 107 SER A O 1
ATOM 864 N N . GLY A 1 108 ? 12.763 -11.873 4.397 1.00 72.88 108 GLY A N 1
ATOM 865 C CA . GLY A 1 108 ? 12.290 -13.178 4.873 1.00 72.88 108 GLY A CA 1
ATOM 866 C C . GLY A 1 108 ? 10.921 -13.626 4.342 1.00 72.88 108 GLY A C 1
ATOM 867 O O . GLY A 1 108 ? 10.428 -14.656 4.782 1.00 72.88 108 GLY A O 1
ATOM 868 N N . ILE A 1 109 ? 10.304 -12.892 3.408 1.00 80.94 109 ILE A N 1
ATOM 869 C CA . ILE A 1 109 ? 9.020 -13.265 2.791 1.00 80.94 109 ILE A CA 1
ATOM 870 C C . ILE A 1 109 ? 9.249 -13.505 1.303 1.00 80.94 109 ILE A C 1
ATOM 872 O O . ILE A 1 109 ? 9.571 -12.564 0.576 1.00 80.94 109 ILE A O 1
ATOM 876 N N . ALA A 1 110 ? 9.061 -14.748 0.861 1.00 82.88 110 ALA A N 1
ATOM 877 C CA . ALA A 1 110 ? 9.237 -15.125 -0.540 1.00 82.88 110 ALA A CA 1
ATOM 878 C C . ALA A 1 110 ? 8.186 -14.461 -1.445 1.00 82.88 110 ALA A C 1
ATOM 880 O O . ALA A 1 110 ? 8.541 -13.853 -2.455 1.00 82.88 110 ALA A O 1
ATOM 881 N N . PHE A 1 111 ? 6.909 -14.503 -1.043 1.00 89.50 111 PHE A N 1
ATOM 882 C CA . PHE A 1 111 ? 5.789 -14.016 -1.852 1.00 89.50 111 PHE A CA 1
ATOM 883 C C . PHE A 1 111 ? 4.818 -13.171 -1.036 1.00 89.50 111 PHE A C 1
ATOM 885 O O . PHE A 1 111 ? 4.445 -13.535 0.080 1.00 89.50 111 PHE A O 1
ATOM 892 N N . GLY A 1 112 ? 4.385 -12.054 -1.612 1.00 93.81 112 GLY A N 1
ATOM 893 C CA . GLY A 1 112 ? 3.216 -11.313 -1.173 1.00 93.81 112 GLY A CA 1
ATOM 894 C C . GLY A 1 112 ? 2.084 -11.384 -2.197 1.00 93.81 112 GLY A C 1
ATOM 895 O O . GLY A 1 112 ? 2.146 -12.106 -3.192 1.00 93.81 112 GLY A O 1
ATOM 896 N N . ALA A 1 113 ? 1.038 -10.599 -1.950 1.00 96.38 113 ALA A N 1
ATOM 897 C CA . ALA A 1 113 ? -0.158 -10.534 -2.781 1.00 96.38 113 ALA A CA 1
ATOM 898 C C . ALA A 1 113 ? 0.149 -10.230 -4.256 1.00 96.38 113 ALA A C 1
ATOM 900 O O . ALA A 1 113 ? -0.440 -10.845 -5.138 1.00 96.38 113 ALA A O 1
ATOM 901 N N . VAL A 1 114 ? 1.082 -9.312 -4.545 1.00 95.56 114 VAL A N 1
ATOM 902 C CA . VAL A 1 114 ? 1.412 -8.966 -5.937 1.00 95.56 114 VAL A CA 1
ATOM 903 C C . VAL A 1 114 ? 2.131 -10.100 -6.668 1.00 95.56 114 VAL A C 1
ATOM 905 O O . VAL A 1 114 ? 1.853 -10.322 -7.843 1.00 95.56 114 VAL A O 1
ATOM 908 N N . GLU A 1 115 ? 3.026 -10.842 -6.007 1.00 93.75 115 GLU A N 1
ATOM 909 C CA . GLU A 1 115 ? 3.687 -12.000 -6.619 1.00 93.75 115 GLU A CA 1
ATOM 910 C C . GLU A 1 115 ? 2.698 -13.143 -6.867 1.00 93.75 115 GLU A C 1
ATOM 912 O O . GLU A 1 115 ? 2.714 -13.726 -7.949 1.00 93.75 115 GLU A O 1
ATOM 917 N N . LEU A 1 116 ? 1.800 -13.405 -5.911 1.00 95.38 116 LEU A N 1
ATOM 918 C CA . LEU A 1 116 ? 0.727 -14.393 -6.057 1.00 95.38 116 LEU A CA 1
ATOM 919 C C . LEU A 1 116 ? -0.206 -14.048 -7.226 1.00 95.38 116 LEU A C 1
ATOM 921 O O . LEU A 1 116 ? -0.474 -14.897 -8.069 1.00 95.38 116 LEU A O 1
ATOM 925 N N . LEU A 1 117 ? -0.650 -12.792 -7.329 1.00 96.38 117 LEU A N 1
ATOM 926 C CA . LEU A 1 117 ? -1.537 -12.362 -8.414 1.00 96.38 117 LEU A CA 1
ATOM 927 C C . LEU A 1 117 ? -0.848 -12.359 -9.779 1.00 96.38 117 LEU A C 1
ATOM 929 O O . LEU A 1 117 ? -1.479 -12.715 -10.766 1.00 96.38 117 LEU A O 1
ATOM 933 N N . ARG A 1 118 ? 0.437 -11.994 -9.859 1.00 94.12 118 ARG A N 1
ATOM 934 C CA . ARG A 1 118 ? 1.210 -12.085 -11.113 1.00 94.12 118 ARG A CA 1
ATOM 935 C C . ARG A 1 118 ? 1.371 -13.525 -11.584 1.00 94.12 118 ARG A C 1
ATOM 937 O O . ARG A 1 118 ? 1.359 -13.765 -12.786 1.00 94.12 118 ARG A O 1
ATOM 944 N N . HIS A 1 119 ? 1.534 -14.455 -10.645 1.00 93.31 119 HIS A N 1
ATOM 945 C CA . HIS A 1 119 ? 1.576 -15.884 -10.943 1.00 93.31 119 HIS A CA 1
ATOM 946 C C . HIS A 1 119 ? 0.222 -16.389 -11.446 1.00 93.31 119 HIS A C 1
ATOM 948 O O . HIS A 1 119 ? 0.174 -17.053 -12.473 1.00 93.31 119 HIS A O 1
ATOM 954 N N . ALA A 1 120 ? -0.871 -15.994 -10.791 1.00 95.06 120 ALA A N 1
ATOM 955 C CA . ALA A 1 120 ? -2.224 -16.400 -11.174 1.00 95.06 120 ALA A CA 1
ATOM 956 C C . ALA A 1 120 ? -2.732 -15.733 -12.472 1.00 95.06 120 ALA A C 1
ATOM 958 O O . ALA A 1 120 ? -3.587 -16.274 -13.167 1.00 95.06 120 ALA A O 1
ATOM 959 N N . ARG A 1 121 ? -2.233 -14.531 -12.794 1.00 94.56 121 ARG A N 1
ATOM 960 C CA . ARG A 1 121 ? -2.641 -13.712 -13.950 1.00 94.56 121 ARG A CA 1
ATOM 961 C C . ARG A 1 121 ? -1.440 -13.303 -14.805 1.00 94.56 121 ARG A C 1
ATOM 963 O O . ARG A 1 121 ? -1.130 -12.110 -14.916 1.00 94.56 121 ARG A O 1
ATOM 970 N N . PRO A 1 122 ? -0.759 -14.270 -15.448 1.00 92.12 122 PRO A N 1
ATOM 971 C CA . PRO A 1 122 ? 0.388 -13.983 -16.308 1.00 92.12 122 PRO A CA 1
ATOM 972 C C . PRO A 1 122 ? 0.002 -13.174 -17.560 1.00 92.12 122 PRO A C 1
ATOM 974 O O . PRO A 1 122 ? 0.872 -12.606 -18.224 1.00 92.12 122 PRO A O 1
ATOM 977 N N . ASP A 1 123 ? -1.296 -13.091 -17.877 1.00 94.38 123 ASP A N 1
ATOM 978 C CA . ASP A 1 123 ? -1.865 -12.226 -18.912 1.00 94.38 123 ASP A CA 1
ATOM 979 C C . ASP A 1 123 ? -1.678 -10.729 -18.603 1.00 94.38 123 ASP A C 1
ATOM 981 O O . ASP A 1 123 ? -1.512 -9.925 -19.524 1.00 94.38 123 ASP A O 1
ATOM 985 N N . ILE A 1 124 ? -1.629 -10.342 -17.323 1.00 94.38 124 ILE A N 1
ATOM 986 C CA . ILE A 1 124 ? -1.478 -8.947 -16.893 1.00 94.38 124 ILE A CA 1
ATOM 987 C C . ILE A 1 124 ? -0.007 -8.638 -16.591 1.00 94.38 124 ILE A C 1
ATOM 989 O O . ILE A 1 124 ? 0.440 -8.622 -15.443 1.00 94.38 124 ILE A O 1
ATOM 993 N N . ARG A 1 125 ? 0.761 -8.328 -17.637 1.00 86.44 125 ARG A N 1
ATOM 994 C CA . ARG A 1 125 ? 2.212 -8.078 -17.516 1.00 86.44 125 ARG A CA 1
ATOM 995 C C . ARG A 1 125 ? 2.582 -6.898 -16.614 1.00 86.44 125 ARG A C 1
ATOM 997 O O . ARG A 1 125 ? 3.609 -6.952 -15.940 1.00 86.44 125 ARG A O 1
ATOM 1004 N N . ASP A 1 126 ? 1.757 -5.854 -16.600 1.00 89.75 126 ASP A N 1
ATOM 1005 C CA . ASP A 1 126 ? 2.023 -4.596 -15.888 1.00 89.75 126 ASP A CA 1
ATOM 1006 C C . ASP A 1 126 ? 1.273 -4.477 -14.558 1.00 89.75 12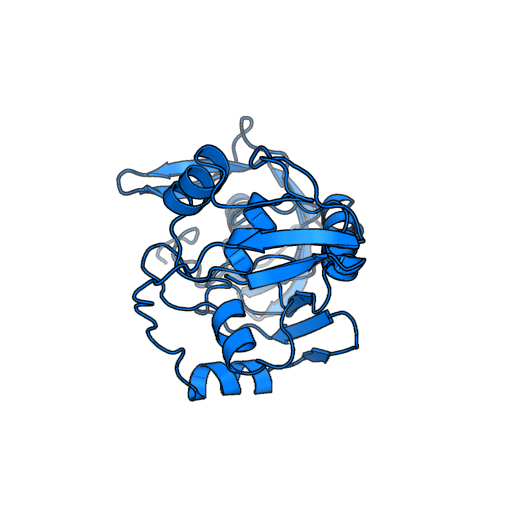6 ASP A C 1
ATOM 1008 O O . ASP A 1 126 ? 1.033 -3.372 -14.071 1.00 89.75 126 ASP A O 1
ATOM 1012 N N . LEU A 1 127 ? 0.907 -5.615 -13.958 1.00 95.00 127 LEU A N 1
ATOM 1013 C CA . LEU A 1 127 ? 0.223 -5.632 -12.673 1.00 95.00 127 LEU A CA 1
ATOM 1014 C C . LEU A 1 127 ? 1.130 -5.077 -11.564 1.00 95.00 127 LEU A C 1
ATOM 1016 O O . LEU A 1 127 ? 2.166 -5.669 -11.253 1.00 95.00 127 LEU A O 1
ATOM 1020 N N . GLU A 1 128 ? 0.740 -3.964 -10.946 1.00 94.94 128 GLU A N 1
ATOM 1021 C CA . GLU A 1 128 ? 1.525 -3.253 -9.928 1.00 94.94 128 GLU A CA 1
ATOM 1022 C C . GLU A 1 128 ? 0.662 -2.791 -8.746 1.00 94.94 128 GLU A C 1
ATOM 1024 O O . GLU A 1 128 ? -0.505 -2.432 -8.902 1.00 94.94 128 GLU A O 1
ATOM 1029 N N . LEU A 1 129 ? 1.253 -2.755 -7.549 1.00 96.62 129 LEU A N 1
ATOM 1030 C CA . LEU A 1 129 ? 0.588 -2.265 -6.337 1.00 96.62 129 LEU A CA 1
ATOM 1031 C C . LEU A 1 129 ? 0.368 -0.750 -6.412 1.00 96.62 129 LEU A C 1
ATOM 1033 O O . LEU A 1 129 ? 1.326 0.009 -6.554 1.00 96.62 129 LEU A O 1
ATOM 1037 N N . VAL A 1 130 ? -0.875 -0.307 -6.217 1.00 97.19 130 VAL A N 1
ATOM 1038 C CA . VAL A 1 130 ? -1.224 1.125 -6.134 1.00 97.19 130 VAL A CA 1
ATOM 1039 C C . VAL A 1 130 ? -0.968 1.680 -4.735 1.00 97.19 130 VAL A C 1
ATOM 1041 O O . VAL A 1 130 ? -0.564 2.827 -4.549 1.00 97.19 130 VAL A O 1
ATOM 1044 N N . HIS A 1 131 ? -1.225 0.864 -3.719 1.00 94.81 131 HIS A N 1
ATOM 1045 C CA . HIS A 1 131 ? -0.947 1.186 -2.329 1.00 94.81 131 HIS A CA 1
ATOM 1046 C C . HIS A 1 131 ? -0.557 -0.083 -1.577 1.00 94.81 131 HIS A C 1
ATOM 1048 O O . HIS A 1 131 ? -0.502 -1.182 -2.125 1.00 94.81 131 HIS A O 1
ATOM 1054 N N . ARG A 1 132 ? -0.263 0.082 -0.290 1.00 93.62 132 ARG A N 1
ATOM 1055 C CA . ARG A 1 132 ? 0.083 -1.014 0.607 1.00 93.62 132 ARG A CA 1
ATOM 1056 C C . ARG A 1 132 ? -0.885 -1.075 1.777 1.00 93.62 132 ARG A C 1
ATOM 1058 O O . ARG A 1 132 ? -1.381 -0.043 2.223 1.00 93.62 132 ARG A O 1
ATOM 1065 N N . LEU A 1 133 ? -1.071 -2.285 2.277 1.00 93.56 133 LEU A N 1
ATOM 1066 C CA . LEU A 1 133 ? -1.642 -2.594 3.580 1.00 93.56 133 LEU A CA 1
ATOM 1067 C C . LEU A 1 133 ? -0.558 -3.286 4.411 1.00 93.56 133 LEU A C 1
ATOM 1069 O O . LEU A 1 133 ? 0.381 -3.868 3.854 1.00 93.56 133 LEU A O 1
ATOM 1073 N N . ASP A 1 134 ? -0.655 -3.192 5.734 1.00 90.56 134 ASP A N 1
ATOM 1074 C CA . ASP A 1 134 ? 0.223 -3.964 6.613 1.00 90.56 134 ASP A CA 1
ATOM 1075 C C . ASP A 1 134 ? -0.133 -5.458 6.524 1.00 90.56 134 ASP A C 1
ATOM 1077 O O . ASP A 1 134 ? -1.238 -5.823 6.118 1.00 90.56 134 ASP A O 1
ATOM 1081 N N . ARG A 1 135 ? 0.811 -6.339 6.885 1.00 91.06 135 ARG A N 1
ATOM 1082 C CA . ARG A 1 135 ? 0.633 -7.799 6.772 1.00 91.06 135 ARG A CA 1
ATOM 1083 C C . ARG A 1 135 ? -0.620 -8.274 7.514 1.00 91.06 135 ARG A C 1
ATOM 1085 O O . ARG A 1 135 ? -1.456 -8.952 6.928 1.00 91.06 135 ARG A O 1
ATOM 1092 N N . GLU A 1 136 ? -0.788 -7.819 8.752 1.00 91.88 136 GLU A N 1
ATOM 1093 C CA . GLU A 1 136 ? -1.924 -8.174 9.615 1.00 91.88 136 GLU A CA 1
ATOM 1094 C C . GLU A 1 136 ? -3.219 -7.413 9.290 1.00 91.88 136 GLU A C 1
ATOM 1096 O O . GLU A 1 136 ? -4.260 -7.684 9.874 1.00 91.88 136 GLU A O 1
ATOM 1101 N N . THR A 1 137 ? -3.195 -6.455 8.359 1.00 94.50 137 THR A N 1
ATOM 1102 C CA . 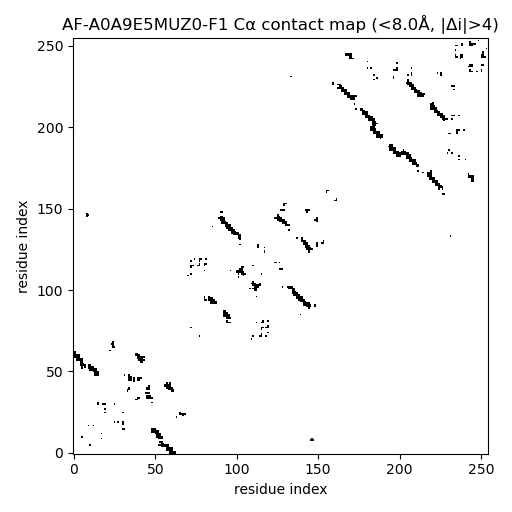THR A 1 137 ? -4.391 -5.695 7.971 1.00 94.50 137 THR A CA 1
ATOM 1103 C C . THR A 1 137 ? -5.065 -6.361 6.782 1.00 94.50 137 THR A C 1
ATOM 1105 O O . THR A 1 137 ? -4.442 -6.478 5.728 1.00 94.50 137 THR A O 1
ATOM 1108 N N . SER A 1 138 ? -6.324 -6.774 6.920 1.00 97.19 138 SER A N 1
ATOM 1109 C CA . SER A 1 138 ? -7.141 -7.247 5.799 1.00 97.19 138 SER A CA 1
ATOM 1110 C C . SER A 1 138 ? -7.834 -6.103 5.049 1.00 97.19 138 SER A C 1
ATOM 1112 O O . SER A 1 138 ? -7.823 -4.953 5.498 1.00 97.19 138 SER A O 1
ATOM 1114 N N . GLY A 1 139 ? -8.442 -6.417 3.904 1.00 97.81 139 GLY A N 1
ATOM 1115 C CA . GLY A 1 139 ? -9.340 -5.521 3.182 1.00 97.81 139 GLY A CA 1
ATOM 1116 C C . GLY A 1 139 ? -8.885 -5.196 1.763 1.00 97.81 139 GLY A C 1
ATOM 1117 O O . GLY A 1 139 ? -8.012 -5.848 1.187 1.00 97.81 139 GLY A O 1
ATOM 1118 N N . CYS A 1 140 ? -9.489 -4.148 1.202 1.00 98.12 140 CYS A N 1
ATOM 1119 C CA . CYS A 1 140 ? -9.324 -3.765 -0.197 1.00 98.12 140 CYS A CA 1
ATOM 1120 C C . CYS A 1 140 ? -7.866 -3.410 -0.525 1.00 98.12 140 CYS A C 1
ATOM 1122 O O . CYS A 1 140 ? -7.337 -2.404 -0.044 1.00 98.12 140 CYS A O 1
ATOM 1124 N N . LEU A 1 141 ? -7.240 -4.205 -1.391 1.00 98.19 141 LEU A N 1
ATOM 1125 C CA . LEU A 1 141 ? -5.943 -3.918 -1.991 1.00 98.19 141 LEU A CA 1
ATOM 1126 C C . LEU A 1 141 ? -6.125 -3.647 -3.483 1.00 98.19 141 LEU A C 1
ATOM 1128 O O . LEU A 1 141 ? -6.561 -4.525 -4.225 1.00 98.19 141 LEU A O 1
ATOM 1132 N N . VAL A 1 142 ? -5.765 -2.440 -3.918 1.00 98.31 142 VAL A N 1
ATOM 1133 C CA . VAL A 1 142 ? -5.871 -2.022 -5.321 1.00 98.31 142 VAL A CA 1
ATOM 1134 C C . VAL A 1 142 ? -4.557 -2.276 -6.059 1.00 98.31 142 VAL A C 1
ATOM 1136 O O . VAL A 1 142 ? -3.479 -1.864 -5.611 1.00 98.31 142 VAL A O 1
ATOM 1139 N N . LEU A 1 143 ? -4.659 -2.908 -7.226 1.00 98.31 143 LEU A N 1
ATOM 1140 C CA . LEU A 1 143 ? -3.567 -3.114 -8.169 1.00 98.31 143 LEU A CA 1
ATOM 1141 C C . LEU A 1 143 ? -3.926 -2.500 -9.521 1.00 98.31 143 LEU A C 1
ATOM 1143 O O . LEU A 1 143 ? -5.046 -2.639 -10.002 1.00 98.31 143 LEU A O 1
ATOM 1147 N N . ALA A 1 144 ? -2.970 -1.825 -10.148 1.00 98.12 144 ALA A N 1
ATOM 1148 C CA . ALA A 1 144 ? -3.129 -1.278 -11.486 1.00 98.12 144 ALA A CA 1
ATOM 1149 C C . ALA A 1 144 ? -2.665 -2.310 -12.515 1.00 98.12 144 ALA A C 1
ATOM 1151 O O . ALA A 1 144 ? -1.604 -2.902 -12.355 1.00 98.12 144 ALA A O 1
ATOM 1152 N N . LYS A 1 145 ? -3.450 -2.493 -13.577 1.00 97.19 145 LYS A N 1
ATOM 1153 C CA . LYS A 1 145 ? -3.154 -3.360 -14.730 1.00 97.19 145 LYS A CA 1
ATOM 1154 C C . LYS A 1 145 ? -2.389 -2.622 -15.832 1.00 97.19 145 LYS A C 1
ATOM 1156 O O . LYS A 1 145 ? -1.925 -3.248 -16.779 1.00 97.19 145 LYS A O 1
ATOM 1161 N N . ARG A 1 146 ? -2.322 -1.289 -15.734 1.00 95.06 146 ARG A N 1
ATOM 1162 C CA . ARG A 1 146 ? -1.668 -0.376 -16.679 1.00 95.06 146 ARG A CA 1
ATOM 1163 C C . ARG A 1 146 ? -0.841 0.660 -15.935 1.00 95.06 146 ARG A C 1
ATOM 1165 O O . ARG A 1 146 ? -1.178 1.067 -14.819 1.00 95.06 146 ARG A O 1
ATOM 1172 N N . ARG A 1 147 ? 0.219 1.142 -16.573 1.00 92.25 147 ARG A N 1
ATOM 1173 C CA . ARG A 1 147 ? 1.144 2.103 -15.972 1.00 92.25 147 ARG A CA 1
ATOM 1174 C C . ARG A 1 147 ? 0.558 3.514 -15.927 1.00 92.25 147 ARG A C 1
ATOM 1176 O O . ARG A 1 147 ? 0.795 4.235 -14.952 1.00 92.25 147 ARG A O 1
ATOM 1183 N N . SER A 1 148 ? -0.227 3.889 -16.932 1.00 94.31 148 SER A N 1
ATOM 1184 C CA . SER A 1 148 ? -1.037 5.111 -16.943 1.00 94.31 148 SER A CA 1
ATOM 1185 C C . SER A 1 148 ? -1.973 5.166 -15.727 1.00 94.31 148 SER A C 1
ATOM 1187 O O . SER A 1 148 ? -1.890 6.108 -14.934 1.00 94.31 148 SER A O 1
ATOM 1189 N N . ALA A 1 149 ? -2.746 4.100 -15.499 1.00 96.56 149 ALA A N 1
ATOM 1190 C CA . ALA A 1 149 ? -3.626 3.959 -14.336 1.00 96.56 149 ALA A CA 1
ATOM 1191 C C . ALA A 1 149 ? -2.855 4.001 -13.003 1.00 96.56 149 ALA A C 1
ATOM 1193 O O . ALA A 1 149 ? -3.258 4.699 -12.074 1.00 96.56 149 ALA A O 1
ATOM 1194 N N . LEU A 1 150 ? -1.702 3.326 -12.908 1.00 96.19 150 LEU A N 1
ATOM 1195 C CA . LEU A 1 150 ? -0.851 3.369 -11.713 1.00 96.19 150 LEU A CA 1
ATOM 1196 C C . LEU A 1 150 ? -0.412 4.801 -11.371 1.00 96.19 150 LEU A C 1
ATOM 1198 O O . LEU A 1 150 ? -0.482 5.221 -10.215 1.00 96.19 150 LEU A O 1
ATOM 1202 N N . ARG A 1 151 ? 0.054 5.560 -12.373 1.00 94.31 151 ARG A N 1
ATOM 1203 C CA . ARG A 1 151 ? 0.476 6.959 -12.199 1.00 94.31 151 ARG A CA 1
ATOM 1204 C C . ARG A 1 151 ? -0.675 7.831 -11.710 1.00 94.31 151 ARG A C 1
ATOM 1206 O O . ARG A 1 151 ? -0.476 8.623 -10.787 1.00 94.31 151 ARG A O 1
ATOM 1213 N N . GLU A 1 152 ? -1.842 7.684 -12.326 1.00 96.25 152 GLU A N 1
ATOM 1214 C CA . GLU A 1 152 ? -3.039 8.437 -11.968 1.00 96.25 152 GLU A CA 1
ATOM 1215 C C . GLU A 1 152 ? -3.491 8.120 -10.540 1.00 96.25 152 GLU A C 1
ATOM 1217 O O . GLU A 1 152 ? -3.658 9.025 -9.722 1.00 96.25 152 GLU A O 1
ATOM 1222 N N . LEU A 1 153 ? -3.620 6.837 -10.199 1.00 97.00 153 LEU A N 1
ATOM 1223 C CA . LEU A 1 153 ? -4.024 6.415 -8.863 1.00 97.00 153 LEU A CA 1
ATOM 1224 C C . LEU A 1 153 ? -3.013 6.887 -7.810 1.00 97.00 153 LEU A C 1
ATOM 1226 O O . LEU A 1 153 ? -3.410 7.459 -6.797 1.00 97.00 153 LEU A O 1
ATOM 1230 N N . HIS A 1 154 ? -1.706 6.773 -8.064 1.00 95.88 154 HIS A N 1
ATOM 1231 C CA . HIS A 1 154 ? -0.687 7.343 -7.178 1.00 95.88 154 HIS A CA 1
ATOM 123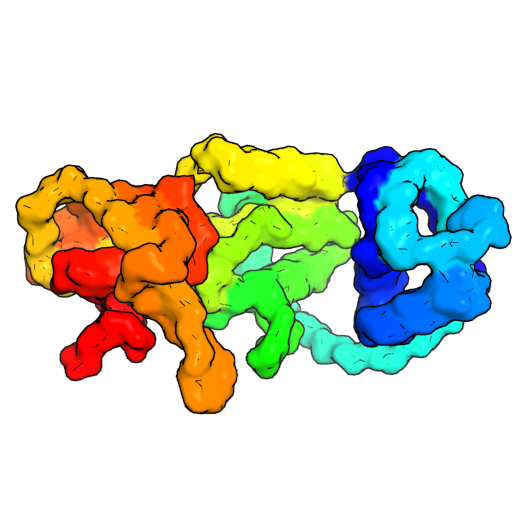2 C C . HIS A 1 154 ? -0.844 8.855 -6.968 1.00 95.88 154 HIS A C 1
ATOM 1234 O O . HIS A 1 154 ? -0.585 9.339 -5.863 1.00 95.88 154 HIS A O 1
ATOM 1240 N N . ALA A 1 155 ? -1.229 9.609 -8.002 1.00 95.88 155 ALA A N 1
ATOM 1241 C CA . ALA A 1 155 ? -1.518 11.034 -7.866 1.00 95.88 155 ALA A CA 1
ATOM 1242 C C . ALA A 1 155 ? -2.736 11.262 -6.964 1.00 95.88 155 ALA A C 1
ATOM 1244 O O . ALA A 1 155 ? -2.612 11.957 -5.957 1.00 95.88 155 ALA A O 1
ATOM 1245 N N . ARG A 1 156 ? -3.851 10.566 -7.221 1.00 96.06 156 ARG A N 1
ATOM 1246 C CA . ARG A 1 156 ? -5.073 10.651 -6.404 1.00 96.06 156 ARG A CA 1
ATOM 1247 C C . ARG A 1 156 ? -4.820 10.312 -4.928 1.00 96.06 156 ARG A C 1
ATOM 1249 O O . ARG A 1 156 ? -5.279 11.038 -4.049 1.00 96.06 156 ARG A O 1
ATOM 1256 N N . PHE A 1 157 ? -4.044 9.263 -4.637 1.00 93.38 157 PHE A N 1
ATOM 1257 C CA . PHE A 1 157 ? -3.656 8.904 -3.264 1.00 93.38 157 PHE A CA 1
ATOM 1258 C C . PHE A 1 157 ? -2.791 9.985 -2.597 1.00 93.38 157 PHE A C 1
ATOM 1260 O O . PHE A 1 157 ? -2.963 10.262 -1.410 1.00 93.38 157 PHE A O 1
ATOM 1267 N N . ARG A 1 158 ? -1.857 10.596 -3.338 1.00 91.06 158 ARG A N 1
ATOM 1268 C CA . ARG A 1 158 ? -0.973 11.656 -2.823 1.00 91.06 158 ARG A CA 1
ATOM 1269 C C . ARG A 1 158 ? -1.727 12.956 -2.554 1.00 91.06 158 ARG A C 1
ATOM 1271 O O . ARG A 1 158 ? -1.423 13.633 -1.579 1.00 91.06 158 ARG A O 1
ATOM 1278 N N . GLU A 1 159 ? -2.693 13.270 -3.406 1.00 93.44 159 GLU A N 1
ATOM 1279 C CA . GLU A 1 159 ? -3.554 14.454 -3.323 1.00 93.44 159 GLU A CA 1
ATOM 1280 C C . GLU A 1 159 ? -4.702 14.290 -2.315 1.00 93.44 159 GLU A C 1
ATOM 1282 O O . GLU A 1 159 ? -5.487 15.213 -2.135 1.00 93.44 159 GLU A O 1
ATOM 1287 N N . GLY A 1 160 ? -4.826 13.128 -1.660 1.00 90.88 160 GLY A N 1
ATOM 1288 C CA . GLY A 1 160 ? -5.888 12.876 -0.682 1.00 90.88 160 GLY A CA 1
ATOM 1289 C C . GLY A 1 160 ? -7.279 12.709 -1.299 1.00 90.88 160 GLY A C 1
ATOM 1290 O O . GLY A 1 160 ? -8.269 12.767 -0.582 1.00 90.88 160 GLY A O 1
ATOM 1291 N N . ARG A 1 161 ? -7.367 12.459 -2.612 1.00 94.00 161 ARG A N 1
ATOM 1292 C CA . ARG A 1 161 ? -8.627 12.248 -3.351 1.00 94.00 161 ARG A CA 1
ATOM 1293 C C . ARG A 1 161 ? -9.180 10.827 -3.228 1.00 94.00 161 ARG A C 1
ATOM 1295 O O . ARG A 1 161 ? -10.133 10.475 -3.915 1.00 94.00 161 ARG A O 1
ATOM 1302 N N . VAL A 1 162 ? -8.541 9.988 -2.416 1.00 94.69 162 VAL A N 1
ATOM 1303 C CA . VAL A 1 162 ? -8.971 8.614 -2.154 1.00 94.69 162 VAL A CA 1
ATOM 1304 C C . VAL A 1 162 ? -9.384 8.507 -0.700 1.00 94.69 162 VAL A C 1
ATOM 1306 O O . VAL A 1 162 ? -8.549 8.589 0.208 1.00 94.69 162 VAL A O 1
ATOM 1309 N N . GLU A 1 163 ? -10.675 8.288 -0.496 1.00 94.69 163 GLU A N 1
ATOM 1310 C CA . GLU A 1 163 ? -11.220 7.967 0.811 1.00 94.69 163 GLU A CA 1
ATOM 1311 C C . GLU A 1 163 ? -10.823 6.546 1.198 1.00 94.69 163 GLU A C 1
ATOM 1313 O O . GLU A 1 163 ? -10.993 5.593 0.437 1.00 94.69 163 GLU A O 1
ATOM 1318 N N . LYS A 1 164 ? -10.277 6.397 2.403 1.00 95.50 164 LYS A N 1
ATOM 1319 C CA . LYS A 1 164 ? -9.952 5.090 2.971 1.00 95.50 164 LYS A CA 1
ATOM 1320 C C . LYS A 1 164 ? -10.728 4.960 4.265 1.00 95.50 164 LYS A C 1
ATOM 1322 O O . LYS A 1 164 ? -10.619 5.828 5.126 1.00 95.50 164 LYS A O 1
ATOM 1327 N N . ASN A 1 165 ? -11.479 3.879 4.396 1.00 96.75 165 ASN A N 1
ATOM 1328 C CA . ASN A 1 165 ? -12.334 3.622 5.542 1.00 96.75 165 ASN A CA 1
ATOM 1329 C C . ASN A 1 165 ? -11.958 2.262 6.115 1.00 96.75 165 ASN A C 1
ATOM 1331 O O . ASN A 1 165 ? -11.993 1.262 5.404 1.00 96.75 165 ASN A O 1
ATOM 1335 N N . TYR A 1 166 ? -11.587 2.241 7.388 1.00 98.00 166 TYR A N 1
ATOM 1336 C CA . TYR A 1 166 ? -11.219 1.026 8.102 1.00 98.00 166 TYR A CA 1
ATOM 1337 C C . TYR A 1 166 ? -12.186 0.801 9.250 1.00 98.00 166 TYR A C 1
ATOM 1339 O O . TYR A 1 166 ? -12.658 1.759 9.861 1.00 98.00 166 TYR A O 1
ATOM 1347 N N . LEU A 1 167 ? -12.437 -0.464 9.559 1.00 98.06 167 LEU A N 1
ATOM 1348 C CA . LEU A 1 167 ? -13.075 -0.860 10.802 1.00 98.06 167 LEU A CA 1
ATOM 1349 C C . LEU A 1 167 ? -12.002 -1.365 11.763 1.00 98.06 167 LEU A C 1
ATOM 1351 O O . LEU A 1 167 ? -11.147 -2.160 11.377 1.00 98.06 167 LEU A O 1
ATOM 1355 N N . GLY A 1 168 ? -12.037 -0.879 12.999 1.00 97.19 168 GLY A N 1
ATOM 1356 C CA . GLY A 1 168 ? -11.139 -1.294 14.069 1.00 97.19 168 GLY A CA 1
ATOM 1357 C C . GLY A 1 168 ? -11.930 -1.627 15.323 1.00 97.19 168 GLY A C 1
ATOM 1358 O O . GLY A 1 168 ? -12.736 -0.813 15.766 1.00 97.19 168 GLY A O 1
ATOM 1359 N N . LEU A 1 169 ? -11.723 -2.816 15.883 1.00 97.50 169 LEU A N 1
ATOM 1360 C CA . LEU A 1 169 ? -12.340 -3.217 17.144 1.00 97.50 169 LEU A CA 1
ATOM 1361 C C . LEU A 1 169 ? -11.399 -2.866 18.300 1.00 97.50 169 LEU A C 1
ATOM 1363 O O . LEU A 1 169 ? -10.217 -3.206 18.251 1.00 97.50 169 LEU A O 1
ATOM 1367 N N . VAL A 1 170 ? -11.917 -2.195 19.326 1.00 97.06 170 VAL A N 1
ATOM 1368 C CA . VAL A 1 170 ? -11.163 -1.799 20.527 1.00 97.06 170 VAL A CA 1
ATOM 1369 C C . VAL A 1 170 ? -11.902 -2.245 21.787 1.00 97.06 170 VAL A C 1
ATOM 1371 O O . VAL A 1 170 ? -13.129 -2.373 21.774 1.00 97.06 170 VAL A O 1
ATOM 1374 N N . ALA A 1 171 ? -11.169 -2.473 22.876 1.00 94.69 171 ALA A N 1
ATOM 1375 C CA . ALA A 1 171 ? -11.762 -2.685 24.196 1.00 94.69 171 ALA A CA 1
ATOM 1376 C C . ALA A 1 171 ? -12.268 -1.359 24.789 1.00 94.69 171 ALA A C 1
ATOM 1378 O O . ALA A 1 171 ? -11.678 -0.303 24.564 1.00 94.69 171 ALA A O 1
ATOM 1379 N N . GLY A 1 172 ? -13.361 -1.419 25.548 1.00 93.75 172 GLY A N 1
ATOM 1380 C CA . GLY A 1 172 ? -14.001 -0.266 26.174 1.00 93.75 172 GLY A CA 1
ATOM 1381 C C . GLY A 1 172 ? -15.091 0.393 25.323 1.00 93.75 172 GLY A C 1
ATOM 1382 O O . GLY A 1 172 ? -15.367 0.014 24.178 1.00 93.75 172 GLY A O 1
ATOM 1383 N N . ARG A 1 173 ? -15.739 1.401 25.916 1.00 95.31 173 ARG A N 1
ATOM 1384 C CA . ARG A 1 173 ? -16.759 2.238 25.270 1.00 95.31 173 ARG A CA 1
ATOM 1385 C C . ARG A 1 173 ? -16.120 3.486 24.675 1.00 95.31 173 ARG A C 1
ATOM 1387 O O . ARG A 1 173 ? -15.432 4.229 25.367 1.00 95.31 173 ARG A O 1
ATOM 1394 N N . TRP A 1 174 ? -16.362 3.729 23.393 1.00 96.44 174 TRP A N 1
ATOM 1395 C CA . TRP A 1 174 ? -15.914 4.944 22.725 1.00 96.44 174 TRP A CA 1
ATOM 1396 C C . TRP A 1 174 ? -16.878 6.096 23.007 1.00 96.44 174 TRP A C 1
ATOM 1398 O O . TRP A 1 174 ? -17.910 6.243 22.354 1.00 96.44 174 TRP A O 1
ATOM 1408 N N . GLU A 1 175 ? -16.514 6.933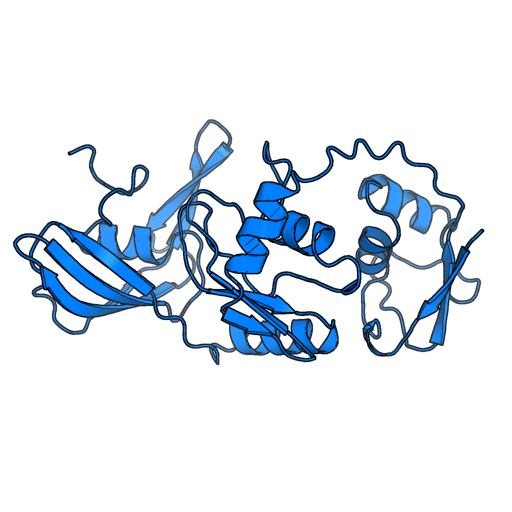 23.973 1.00 94.00 175 GLU A N 1
ATOM 1409 C CA . GLU A 1 175 ? -17.334 8.062 24.439 1.00 94.00 175 GLU A CA 1
ATOM 1410 C C . GLU A 1 175 ? -16.853 9.416 23.884 1.00 94.00 175 GLU A C 1
ATOM 1412 O O . GLU A 1 175 ? -17.441 10.458 24.150 1.00 94.00 175 GLU A O 1
ATOM 1417 N N . LEU A 1 176 ? -15.807 9.410 23.050 1.00 93.56 176 LEU A N 1
ATOM 1418 C CA . LEU A 1 176 ? -15.174 10.621 22.507 1.00 93.56 176 LEU A CA 1
ATOM 1419 C C . LEU A 1 176 ? -15.922 11.247 21.313 1.00 93.56 176 LEU A C 1
ATOM 1421 O O . LEU A 1 176 ? -15.447 12.236 20.752 1.00 93.56 176 LEU A O 1
ATOM 1425 N N . GLY A 1 177 ? -17.057 10.674 20.899 1.00 93.12 177 GLY A N 1
ATOM 1426 C CA . GLY A 1 177 ? -17.838 11.144 19.751 1.00 93.12 177 GLY A CA 1
ATOM 1427 C C . GLY A 1 177 ? -17.092 11.026 18.415 1.00 93.12 177 GLY A C 1
ATOM 1428 O O . GLY A 1 177 ? -16.288 10.116 18.212 1.00 93.12 177 GLY A O 1
ATOM 1429 N N . ASP A 1 178 ? -17.375 11.927 17.475 1.00 96.88 178 ASP A N 1
ATOM 1430 C CA . ASP A 1 178 ? -16.566 12.077 16.260 1.00 96.88 178 ASP A CA 1
ATOM 1431 C C . ASP A 1 178 ? -15.285 12.846 16.601 1.00 96.88 178 ASP A C 1
ATOM 1433 O O . ASP A 1 178 ? -15.328 14.006 17.016 1.00 96.88 178 ASP A O 1
ATOM 1437 N N . ARG A 1 179 ? -14.137 12.184 16.458 1.00 97.44 179 ARG A N 1
ATOM 1438 C CA . ARG A 1 179 ? -12.846 12.699 16.905 1.00 97.44 179 ARG A CA 1
ATOM 1439 C C . ARG A 1 179 ? -11.847 12.735 15.762 1.00 97.44 179 ARG A C 1
ATOM 1441 O O . ARG A 1 179 ? -11.569 11.724 15.122 1.00 97.44 179 ARG A O 1
ATOM 1448 N N . MET A 1 180 ? -11.200 13.883 15.583 1.00 98.25 180 MET A N 1
ATOM 1449 C CA . MET A 1 180 ? -9.961 13.967 14.815 1.00 98.25 180 MET A CA 1
ATOM 1450 C C . MET A 1 180 ? -8.769 13.711 15.740 1.00 98.25 180 MET A C 1
ATOM 1452 O O . MET A 1 180 ? -8.539 14.465 16.683 1.00 98.25 180 MET A O 1
ATOM 1456 N N . ILE A 1 181 ? -7.995 12.663 15.464 1.00 98.12 181 ILE A N 1
ATOM 1457 C CA . ILE A 1 181 ? -6.695 12.435 16.102 1.00 98.12 181 ILE A CA 1
ATOM 1458 C C . ILE A 1 181 ? -5.623 13.033 15.186 1.00 98.12 181 ILE A C 1
ATOM 1460 O O . ILE A 1 181 ? -5.309 12.446 14.145 1.00 98.12 181 ILE A O 1
ATOM 1464 N N . ASP A 1 182 ? -5.089 14.193 15.572 1.00 98.19 182 ASP A N 1
ATOM 1465 C CA . ASP A 1 182 ? -3.996 14.909 14.896 1.00 98.19 182 ASP A CA 1
ATOM 1466 C C . ASP A 1 182 ? -2.716 14.795 15.734 1.00 98.19 182 ASP A C 1
ATOM 1468 O O . ASP A 1 182 ? -2.476 15.583 16.646 1.00 98.19 182 ASP A O 1
ATOM 1472 N N . ALA A 1 183 ? -1.937 13.745 15.478 1.00 97.94 183 ALA A N 1
ATOM 1473 C CA . ALA A 1 183 ? -0.789 13.362 16.293 1.00 97.94 183 ALA A CA 1
ATOM 1474 C C . ALA A 1 183 ? 0.363 12.923 15.373 1.00 97.94 183 ALA A C 1
ATOM 1476 O O . ALA A 1 183 ? 0.276 11.858 14.759 1.00 97.94 183 ALA A O 1
ATOM 1477 N N . PRO A 1 184 ? 1.443 13.714 15.223 1.00 98.12 184 PRO A N 1
ATOM 1478 C CA . PRO A 1 184 ? 2.525 13.375 14.304 1.00 98.12 184 PRO A CA 1
ATOM 1479 C C . PRO A 1 184 ? 3.233 12.067 14.685 1.00 98.12 184 PRO A C 1
ATOM 1481 O O . PRO A 1 184 ? 3.403 11.748 15.863 1.00 98.12 184 PRO A O 1
ATOM 1484 N N . LEU A 1 185 ? 3.667 11.310 13.672 1.00 97.75 185 LEU A N 1
ATOM 1485 C CA . LEU A 1 185 ? 4.219 9.963 13.839 1.00 97.75 185 LEU A CA 1
ATOM 1486 C C . LEU A 1 185 ? 5.688 9.876 13.439 1.00 97.75 185 LEU A C 1
ATOM 1488 O O . LEU A 1 185 ? 6.062 10.181 12.300 1.00 97.75 185 LEU A O 1
ATOM 1492 N N . LEU A 1 186 ? 6.514 9.395 14.366 1.00 96.56 186 LEU A N 1
ATOM 1493 C CA . LEU A 1 186 ? 7.940 9.159 14.168 1.00 96.56 186 LEU A CA 1
ATOM 1494 C C . LEU A 1 186 ? 8.213 7.658 14.043 1.00 96.56 186 LEU A C 1
ATOM 1496 O O . LEU A 1 186 ? 7.801 6.861 14.886 1.00 96.56 186 LEU A O 1
ATOM 1500 N N . VAL A 1 187 ? 8.934 7.272 12.989 1.00 93.50 187 VAL A N 1
ATOM 1501 C CA . VAL A 1 187 ? 9.432 5.902 12.822 1.00 93.50 187 VAL A CA 1
ATOM 1502 C C . VAL A 1 187 ? 10.786 5.796 13.515 1.00 93.50 187 VAL A C 1
ATOM 1504 O O . VAL A 1 187 ? 11.714 6.521 13.169 1.00 93.50 187 VAL A O 1
ATOM 1507 N N . GLN A 1 188 ? 10.900 4.871 14.459 1.00 89.19 188 GLN A N 1
ATOM 1508 C CA . GLN A 1 188 ? 12.134 4.526 15.155 1.00 89.19 188 GLN A CA 1
ATOM 1509 C C . GLN A 1 188 ? 12.610 3.132 14.740 1.00 89.19 188 GLN A C 1
ATOM 1511 O O . GLN A 1 188 ? 11.823 2.305 14.280 1.00 89.19 188 GLN A O 1
ATOM 1516 N N . HIS A 1 189 ? 13.898 2.859 14.921 1.00 82.81 189 HIS A N 1
ATOM 1517 C CA . HIS A 1 189 ? 14.493 1.544 14.699 1.00 82.81 189 HIS A CA 1
ATOM 1518 C C . HIS A 1 189 ? 14.914 0.959 16.048 1.00 82.81 189 HIS A C 1
ATOM 1520 O O . HIS A 1 189 ? 15.707 1.572 16.759 1.00 82.81 189 HIS A O 1
ATOM 1526 N N . ARG A 1 190 ? 14.374 -0.207 16.417 1.00 74.81 190 ARG A N 1
ATOM 1527 C CA . ARG A 1 190 ? 14.801 -0.939 17.617 1.00 74.81 190 ARG A CA 1
ATOM 1528 C C . ARG A 1 190 ? 16.086 -1.725 17.333 1.00 74.81 190 ARG A C 1
ATOM 1530 O O . ARG A 1 190 ? 16.398 -2.031 16.177 1.00 74.81 190 ARG A O 1
ATOM 1537 N N . ARG A 1 191 ? 16.829 -2.075 18.392 1.00 54.50 191 ARG A N 1
ATOM 1538 C CA . ARG A 1 191 ? 17.937 -3.045 18.302 1.00 54.50 191 ARG A CA 1
ATOM 1539 C C . ARG A 1 191 ? 17.367 -4.352 17.733 1.00 54.50 191 ARG A C 1
ATOM 1541 O O . ARG A 1 191 ? 16.400 -4.866 18.278 1.00 54.50 191 ARG A O 1
ATOM 1548 N N . GLY A 1 192 ? 17.901 -4.816 16.602 1.00 64.56 192 GLY A N 1
ATOM 1549 C CA . GLY A 1 192 ? 17.337 -5.929 15.817 1.00 64.56 192 GLY A CA 1
ATOM 1550 C C . GLY A 1 192 ? 16.692 -5.521 14.484 1.00 64.56 192 GLY A C 1
ATOM 1551 O O . GLY A 1 192 ? 16.295 -6.379 13.706 1.00 64.56 192 GLY A O 1
ATOM 1552 N N . GLY A 1 193 ? 16.616 -4.221 14.172 1.00 67.06 193 GLY A N 1
ATOM 1553 C CA . GLY A 1 193 ? 16.175 -3.730 12.859 1.00 67.06 193 GLY A CA 1
ATOM 1554 C C . GLY A 1 193 ? 14.658 -3.590 12.702 1.00 67.06 193 GLY A C 1
ATOM 1555 O O . GLY A 1 193 ? 14.195 -3.019 11.708 1.00 67.06 193 GLY A O 1
ATOM 1556 N N . GLU A 1 194 ? 13.879 -4.023 13.694 1.00 71.50 194 GLU A N 1
ATOM 1557 C CA . GLU A 1 194 ? 12.440 -3.801 13.715 1.00 71.50 194 GLU A CA 1
ATOM 1558 C C . GLU A 1 194 ? 12.124 -2.308 13.799 1.00 71.50 194 GLU A C 1
ATOM 1560 O O . GLU A 1 194 ? 12.501 -1.595 14.733 1.00 71.50 194 GLU A O 1
ATOM 1565 N N . ARG A 1 195 ? 11.396 -1.813 12.798 1.00 80.56 195 ARG A N 1
ATOM 1566 C CA . ARG A 1 195 ? 10.826 -0.465 12.852 1.00 80.56 195 ARG A CA 1
ATOM 1567 C C . ARG A 1 195 ? 9.759 -0.458 13.931 1.00 80.56 195 ARG A C 1
ATOM 1569 O O . ARG A 1 195 ? 8.961 -1.382 13.921 1.00 80.56 195 ARG A O 1
ATOM 1576 N N . TYR A 1 196 ? 9.676 0.575 14.762 1.00 89.00 196 TYR A N 1
ATOM 1577 C CA . TYR A 1 196 ? 8.565 0.886 15.670 1.00 89.00 196 TYR A CA 1
ATOM 1578 C C . TYR A 1 196 ? 8.040 2.294 15.355 1.00 89.00 196 TYR A C 1
ATOM 1580 O O . TYR A 1 196 ? 8.761 3.093 14.766 1.00 89.00 196 TYR A O 1
ATOM 1588 N N . VAL A 1 197 ? 6.780 2.596 15.667 1.00 93.50 197 VAL A N 1
ATOM 1589 C CA . VAL A 1 197 ? 6.177 3.903 15.336 1.00 93.50 197 VAL A CA 1
ATOM 1590 C C . VAL A 1 197 ? 5.571 4.484 16.599 1.00 93.50 197 VAL A C 1
ATOM 1592 O O . VAL A 1 197 ? 4.824 3.782 17.272 1.00 93.50 197 VAL A O 1
ATOM 1595 N N . ILE A 1 198 ? 5.903 5.731 16.915 1.00 94.94 198 ILE A N 1
ATOM 1596 C CA . ILE A 1 198 ? 5.422 6.431 18.109 1.00 94.94 198 ILE A CA 1
ATOM 1597 C C . ILE A 1 198 ? 4.802 7.774 17.734 1.00 94.94 198 ILE A C 1
ATOM 1599 O O . ILE A 1 198 ? 5.144 8.346 16.695 1.00 94.94 198 ILE A O 1
ATOM 1603 N N . VAL A 1 199 ? 3.930 8.290 18.601 1.00 96.94 199 VAL A N 1
ATOM 1604 C CA . VAL A 1 199 ? 3.529 9.700 18.561 1.00 96.94 199 VAL A CA 1
ATOM 1605 C C . VAL A 1 199 ? 4.686 10.547 19.075 1.00 96.94 199 VAL A C 1
ATOM 1607 O O . VAL A 1 199 ? 5.250 10.260 20.128 1.00 96.94 199 VAL A O 1
ATOM 1610 N N . SER A 1 200 ? 5.076 11.562 18.310 1.00 96.94 200 SER A N 1
ATOM 1611 C CA . SER A 1 200 ? 6.183 12.452 18.658 1.00 96.94 200 SER A CA 1
ATOM 1612 C C . SER A 1 200 ? 6.061 13.759 17.872 1.00 96.94 200 SER A C 1
ATOM 1614 O O . SER A 1 200 ? 5.814 13.699 16.667 1.00 96.94 200 SER A O 1
ATOM 1616 N N . PRO A 1 201 ? 6.305 14.933 18.487 1.00 95.88 201 PRO A N 1
ATOM 1617 C CA . PRO A 1 201 ? 6.326 16.216 17.777 1.00 95.88 201 PRO A CA 1
ATOM 1618 C C . PRO A 1 201 ? 7.357 16.287 16.639 1.00 95.88 201 PRO A C 1
ATOM 1620 O O . PRO A 1 201 ? 7.182 17.051 15.698 1.00 95.88 201 PRO A O 1
ATOM 1623 N N . GLN A 1 202 ? 8.417 15.472 16.695 1.00 96.38 202 GLN A N 1
ATOM 1624 C CA . GLN A 1 202 ? 9.433 15.347 15.641 1.00 96.38 202 GLN A CA 1
ATOM 1625 C C . GLN A 1 202 ? 8.992 14.408 14.499 1.00 96.38 202 GLN A C 1
ATOM 1627 O O . GLN A 1 202 ? 9.731 14.177 13.540 1.00 96.38 202 GLN A O 1
ATOM 1632 N N . GLY A 1 203 ? 7.801 13.817 14.613 1.00 96.69 203 GLY A N 1
ATOM 1633 C CA . GLY A 1 203 ? 7.204 12.933 13.628 1.00 96.69 203 GLY A CA 1
ATOM 1634 C C . GLY A 1 203 ? 6.664 13.656 12.395 1.00 96.69 203 GLY A C 1
ATOM 1635 O O . GLY A 1 203 ? 6.551 14.877 12.329 1.00 96.69 203 GLY A O 1
ATOM 1636 N N . LYS A 1 204 ? 6.280 12.874 11.385 1.00 97.44 204 LYS A N 1
ATOM 1637 C CA . LYS A 1 204 ? 5.580 13.404 10.209 1.00 97.44 204 LYS A CA 1
ATOM 1638 C C . LYS A 1 204 ? 4.110 13.660 10.549 1.00 97.44 204 LYS A C 1
ATOM 1640 O O . LYS A 1 204 ? 3.520 12.807 11.215 1.00 97.44 204 LYS A O 1
ATOM 1645 N N . PRO A 1 205 ? 3.484 14.729 10.017 1.00 97.56 205 PRO A N 1
ATOM 1646 C CA . PRO A 1 205 ? 2.062 14.986 10.218 1.00 97.56 205 PRO A CA 1
ATOM 1647 C C . PRO A 1 205 ? 1.203 13.768 9.871 1.00 97.56 205 PRO A C 1
ATOM 1649 O O . PRO A 1 205 ? 1.387 13.138 8.809 1.00 97.56 205 PRO A O 1
ATOM 1652 N N . ALA A 1 206 ? 0.287 13.446 10.783 1.00 97.69 206 ALA A N 1
ATOM 1653 C CA . ALA A 1 206 ? -0.623 12.326 10.660 1.00 97.69 206 ALA A CA 1
ATOM 1654 C C . ALA A 1 206 ? -1.985 12.659 11.274 1.00 97.69 206 ALA A C 1
ATOM 1656 O O . ALA A 1 206 ? -2.064 13.135 12.403 1.00 97.69 206 ALA A O 1
ATOM 1657 N N . ARG A 1 207 ? -3.055 12.391 10.520 1.00 97.94 207 ARG A N 1
ATOM 1658 C CA . ARG A 1 207 ? -4.439 12.701 10.898 1.00 97.94 207 ARG A CA 1
ATOM 1659 C C . ARG A 1 207 ? -5.359 11.532 10.598 1.00 97.94 207 ARG A C 1
ATOM 1661 O O . ARG A 1 207 ? -5.348 11.016 9.476 1.00 97.94 207 ARG A O 1
ATOM 1668 N N . THR A 1 208 ? -6.160 11.145 11.583 1.00 98.38 208 THR A N 1
ATOM 1669 C CA . THR A 1 208 ? -7.170 10.085 11.461 1.00 98.38 208 THR A CA 1
ATOM 1670 C C . THR A 1 208 ? -8.469 10.566 12.089 1.00 98.38 208 THR A C 1
ATOM 1672 O O . THR A 1 208 ? -8.478 10.884 13.277 1.00 98.38 208 THR A O 1
ATOM 1675 N N . ARG A 1 209 ? -9.558 10.593 11.316 1.00 98.38 209 ARG A N 1
ATOM 1676 C CA . ARG A 1 209 ? -10.905 10.793 11.859 1.00 98.38 209 ARG A CA 1
ATOM 1677 C C . ARG A 1 209 ? -11.432 9.458 12.369 1.00 98.38 209 ARG A C 1
ATOM 1679 O O . ARG A 1 209 ? -11.292 8.443 11.688 1.00 98.38 209 ARG A O 1
ATOM 1686 N N . VAL A 1 210 ? -11.991 9.444 13.568 1.00 98.62 210 VAL A N 1
ATOM 1687 C CA . VAL A 1 210 ? -12.479 8.240 14.236 1.00 98.62 210 VAL A CA 1
ATOM 1688 C C . VAL A 1 210 ? -13.865 8.512 14.786 1.00 98.62 210 VAL A C 1
ATOM 1690 O O . VAL A 1 210 ? -14.090 9.522 15.446 1.00 98.62 210 VAL A O 1
ATOM 1693 N N . ARG A 1 211 ? -14.791 7.595 14.528 1.00 97.88 211 ARG A N 1
ATOM 1694 C CA . ARG A 1 211 ? -16.141 7.625 15.092 1.00 97.88 211 ARG A CA 1
ATOM 1695 C C . ARG A 1 211 ? -16.602 6.219 15.430 1.00 97.88 211 ARG A C 1
ATOM 1697 O O . ARG A 1 211 ? -16.165 5.251 14.801 1.00 97.88 211 ARG A O 1
ATOM 1704 N N . LEU A 1 212 ? -17.515 6.113 16.386 1.00 98.00 212 LEU A N 1
ATOM 1705 C CA . LEU A 1 212 ? -18.178 4.853 16.691 1.00 98.00 212 LEU A CA 1
ATOM 1706 C C . LEU A 1 212 ? -19.004 4.409 15.477 1.00 98.00 212 LEU A C 1
ATOM 1708 O O . LEU A 1 212 ? -19.866 5.146 15.004 1.00 98.00 212 LEU A O 1
ATOM 1712 N N . ALA A 1 213 ? -18.728 3.210 14.967 1.00 97.56 213 ALA A N 1
ATOM 1713 C CA . ALA A 1 213 ? -19.591 2.546 13.998 1.00 97.56 213 ALA A CA 1
ATOM 1714 C C . ALA A 1 213 ? -20.670 1.730 14.717 1.00 97.56 213 ALA A C 1
ATOM 1716 O O . ALA A 1 213 ? -21.834 1.769 14.327 1.00 97.56 213 ALA A O 1
ATOM 1717 N N . ARG A 1 214 ? -20.291 0.994 15.772 1.00 97.56 214 ARG A N 1
ATOM 1718 C CA . ARG A 1 214 ? -21.218 0.184 16.571 1.00 97.56 214 ARG A CA 1
ATOM 1719 C C . ARG A 1 214 ? -20.641 -0.142 17.948 1.00 97.56 214 ARG A C 1
ATOM 1721 O O . ARG A 1 214 ? -19.481 -0.529 18.049 1.00 97.56 214 ARG A O 1
ATOM 1728 N N . GLN A 1 215 ? -21.469 -0.076 18.990 1.00 97.00 215 GLN A N 1
ATOM 1729 C CA . GLN A 1 215 ? -21.144 -0.646 20.302 1.00 97.00 215 GLN A CA 1
ATOM 1730 C C . GLN A 1 215 ? -21.411 -2.161 20.303 1.00 97.00 215 GLN A C 1
ATOM 1732 O O . GLN A 1 215 ? -22.480 -2.601 19.873 1.00 97.00 215 GLN A O 1
ATOM 1737 N N . VAL A 1 216 ? -20.462 -2.961 20.796 1.00 94.94 216 VAL A N 1
ATOM 1738 C CA . VAL A 1 216 ? -20.550 -4.430 20.861 1.00 94.94 216 VAL A CA 1
ATOM 1739 C C . VAL A 1 216 ? -20.170 -4.901 22.268 1.00 94.94 216 VAL A C 1
ATOM 1741 O O . VAL A 1 216 ? -19.014 -5.203 22.550 1.00 94.94 216 VAL A O 1
ATOM 1744 N N . GLY A 1 217 ? -21.140 -4.942 23.186 1.00 94.69 217 GLY A N 1
ATOM 1745 C CA . GLY A 1 217 ? -20.882 -5.304 24.585 1.00 94.69 217 GLY A CA 1
ATOM 1746 C C . GLY A 1 217 ? -19.878 -4.349 25.240 1.00 94.69 217 GLY A C 1
ATOM 1747 O O . GLY A 1 217 ? -20.115 -3.141 25.272 1.00 94.69 217 GLY A O 1
ATOM 1748 N N . GLN A 1 218 ? -18.755 -4.888 25.726 1.00 94.94 218 GLN A N 1
ATOM 1749 C CA . GLN A 1 218 ? -17.637 -4.121 26.303 1.00 94.94 218 GLN A CA 1
ATOM 1750 C C . GLN A 1 218 ? -16.624 -3.623 25.256 1.00 94.94 218 GLN A C 1
ATOM 1752 O O . GLN A 1 218 ? -15.572 -3.110 25.622 1.00 94.94 218 GLN A O 1
ATOM 1757 N N . TYR A 1 219 ? -16.921 -3.772 23.965 1.00 97.19 219 TYR A N 1
ATOM 1758 C CA . TYR A 1 219 ? -16.048 -3.379 22.861 1.00 97.19 219 TYR A CA 1
ATOM 1759 C C . TYR A 1 219 ? -16.704 -2.314 21.987 1.00 97.19 219 TYR A C 1
ATOM 1761 O O . TYR A 1 219 ? -17.929 -2.258 21.854 1.00 97.19 219 TYR A O 1
ATOM 1769 N N . SER A 1 220 ? -15.878 -1.516 21.319 1.00 97.94 220 SER A N 1
ATOM 1770 C CA . SER A 1 220 ? -16.323 -0.524 20.343 1.00 97.94 220 SER A CA 1
ATOM 1771 C C . SER A 1 220 ? -15.786 -0.868 18.963 1.00 97.94 220 SER A C 1
ATOM 1773 O O . SER A 1 220 ? -14.578 -0.995 18.768 1.00 97.94 220 SER A O 1
ATOM 1775 N N . LEU A 1 221 ? -16.679 -1.000 17.984 1.00 98.31 221 LEU A N 1
ATOM 1776 C CA . LEU A 1 221 ? -16.305 -1.057 16.577 1.00 98.31 221 LEU A CA 1
ATOM 1777 C C . LEU A 1 221 ? -16.220 0.374 16.048 1.00 98.31 221 LEU A C 1
ATOM 1779 O O . LEU A 1 221 ? -17.227 1.082 15.988 1.00 98.31 221 LEU A O 1
ATOM 1783 N N . LEU A 1 222 ? -15.024 0.798 15.664 1.00 98.38 222 LEU A N 1
ATOM 1784 C CA . LEU A 1 222 ? -14.727 2.152 15.213 1.00 98.38 222 LEU A CA 1
ATOM 1785 C C . LEU A 1 222 ? -14.579 2.198 13.698 1.00 98.38 222 LEU A C 1
ATOM 1787 O O . LEU A 1 222 ? -13.935 1.332 13.110 1.00 98.38 222 LEU A O 1
ATOM 1791 N N . ARG A 1 223 ? -15.111 3.251 13.074 1.00 98.38 223 ARG A N 1
ATOM 1792 C CA . ARG A 1 223 ? -14.747 3.642 11.711 1.00 98.38 223 ARG A CA 1
ATOM 1793 C C . ARG A 1 223 ? -13.570 4.607 11.785 1.00 98.38 223 ARG A C 1
ATOM 1795 O O . ARG A 1 223 ? -13.677 5.666 12.400 1.00 98.38 223 ARG A O 1
ATOM 1802 N N . CYS A 1 224 ? -12.462 4.239 11.153 1.00 98.31 224 CYS A N 1
ATOM 1803 C CA . CYS A 1 224 ? -11.225 5.009 11.110 1.00 98.31 224 CYS A CA 1
ATOM 1804 C C . CYS A 1 224 ? -10.936 5.468 9.678 1.00 98.31 224 CYS A C 1
ATOM 1806 O O . CYS A 1 224 ? -10.756 4.652 8.773 1.00 98.31 224 CYS A O 1
ATOM 1808 N N . GLU A 1 225 ? -10.844 6.779 9.486 1.00 97.88 225 GLU A N 1
ATOM 1809 C CA . GLU A 1 225 ? -10.658 7.433 8.192 1.00 97.88 225 GLU A CA 1
ATOM 1810 C C . GLU A 1 225 ? -9.318 8.195 8.210 1.00 97.88 225 GLU A C 1
ATOM 1812 O O . GLU A 1 225 ? -9.236 9.334 8.688 1.00 97.88 225 GLU A O 1
ATOM 1817 N N . PRO A 1 226 ? -8.206 7.568 7.780 1.00 96.38 226 PRO A N 1
ATOM 1818 C CA . PRO A 1 226 ? -6.899 8.207 7.800 1.00 96.38 226 PRO A CA 1
ATOM 1819 C C . PRO A 1 226 ? -6.767 9.207 6.642 1.00 96.38 226 PRO A C 1
ATOM 1821 O O . PRO A 1 226 ? -6.646 8.824 5.473 1.00 96.38 226 PRO A O 1
ATOM 1824 N N . LEU A 1 227 ? -6.708 10.497 6.978 1.00 95.25 227 LEU A N 1
ATOM 1825 C CA . LEU A 1 227 ? -6.494 11.595 6.024 1.00 95.25 227 LEU A CA 1
ATOM 1826 C C . LEU A 1 227 ? -5.051 11.635 5.499 1.00 95.25 227 LEU A C 1
ATOM 1828 O O . LEU A 1 227 ? -4.767 12.153 4.425 1.00 95.25 227 LEU A O 1
ATOM 1832 N N . THR A 1 228 ? -4.128 11.028 6.239 1.00 93.50 228 THR A N 1
ATOM 1833 C CA . THR A 1 228 ? -2.741 10.779 5.827 1.00 93.50 228 THR A CA 1
ATOM 1834 C C . THR A 1 228 ? -2.480 9.279 5.647 1.00 93.50 228 THR A C 1
ATOM 1836 O O . THR A 1 228 ? -3.349 8.447 5.887 1.00 93.50 228 THR A O 1
ATOM 1839 N N . GLY A 1 229 ? -1.291 8.898 5.172 1.00 90.81 229 GLY A N 1
ATOM 1840 C CA . GLY A 1 229 ? -0.903 7.493 4.978 1.00 90.81 229 GLY A CA 1
ATOM 1841 C C . GLY A 1 229 ? 0.449 7.178 5.608 1.00 90.81 229 GLY A C 1
ATOM 1842 O O . GLY A 1 229 ? 1.441 7.033 4.892 1.00 90.81 229 GLY A O 1
ATOM 1843 N N . ARG A 1 230 ? 0.524 7.139 6.943 1.00 93.12 230 ARG A N 1
ATOM 1844 C CA . ARG A 1 230 ? 1.750 6.769 7.672 1.00 93.12 230 ARG A CA 1
ATOM 1845 C C . ARG A 1 230 ? 1.733 5.295 8.076 1.00 93.12 230 ARG A C 1
ATOM 1847 O O . ARG A 1 230 ? 0.677 4.697 8.259 1.00 93.12 230 ARG A O 1
ATOM 1854 N N . THR A 1 231 ? 2.921 4.712 8.211 1.00 90.75 231 THR A N 1
ATOM 1855 C CA . THR A 1 231 ? 3.095 3.331 8.679 1.00 90.75 231 THR A CA 1
ATOM 1856 C C . THR A 1 231 ? 2.394 3.146 10.022 1.00 90.75 231 THR A C 1
ATOM 1858 O O . THR A 1 231 ? 2.661 3.912 10.944 1.00 90.75 231 THR A O 1
ATOM 1861 N N . HIS A 1 232 ? 1.526 2.138 10.131 1.00 93.12 232 HIS A N 1
ATOM 1862 C CA . HIS A 1 232 ? 0.810 1.777 11.362 1.00 93.12 232 HIS A CA 1
ATOM 1863 C C . HIS A 1 232 ? -0.058 2.909 11.952 1.00 93.12 232 HIS A C 1
ATOM 1865 O O . HIS A 1 232 ? -0.363 2.899 13.141 1.00 93.12 232 HIS A O 1
ATOM 1871 N N . GLN A 1 233 ? -0.461 3.894 11.140 1.00 96.06 233 GLN A N 1
ATOM 1872 C CA . GLN A 1 233 ? -1.079 5.129 11.627 1.00 96.06 233 GLN A CA 1
ATOM 1873 C C . GLN A 1 233 ? -2.304 4.903 12.519 1.00 96.06 233 GLN A C 1
ATOM 1875 O O . GLN A 1 233 ? -2.347 5.435 13.623 1.00 96.06 233 GLN A O 1
ATOM 1880 N N . ILE A 1 234 ? -3.282 4.114 12.060 1.00 97.06 234 ILE A N 1
ATOM 1881 C CA . ILE A 1 234 ? -4.514 3.855 12.824 1.00 97.06 234 ILE A CA 1
ATOM 1882 C C . ILE A 1 234 ? -4.180 3.170 14.152 1.00 97.06 234 ILE A C 1
ATOM 1884 O O . ILE A 1 234 ? -4.628 3.629 15.196 1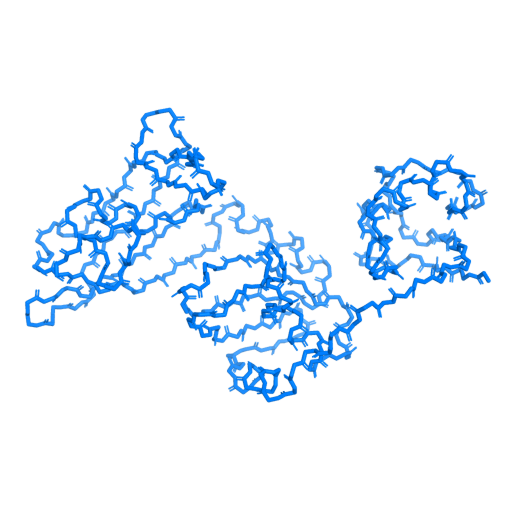.00 97.06 234 ILE A O 1
ATOM 1888 N N . ARG A 1 235 ? -3.326 2.141 14.117 1.00 96.12 235 ARG A N 1
ATOM 1889 C CA . ARG A 1 235 ? -2.878 1.379 15.294 1.00 96.12 235 ARG A CA 1
ATOM 1890 C C . ARG A 1 235 ? -2.292 2.295 16.371 1.00 96.12 235 ARG A C 1
ATOM 1892 O O . ARG A 1 235 ? -2.711 2.261 17.523 1.00 96.12 235 ARG A O 1
ATOM 1899 N N . VAL A 1 236 ? -1.358 3.163 15.976 1.00 96.62 236 VAL A N 1
ATOM 1900 C CA . VAL A 1 236 ? -0.676 4.084 16.897 1.00 96.62 236 VAL A CA 1
ATOM 1901 C C . VAL A 1 236 ? -1.601 5.203 17.376 1.00 96.62 236 VAL A C 1
ATOM 1903 O O . VAL A 1 236 ? -1.558 5.547 18.552 1.00 96.62 236 VAL A O 1
ATOM 1906 N N . HIS A 1 237 ? -2.451 5.757 16.505 1.00 97.81 237 HIS A N 1
ATOM 1907 C CA . HIS A 1 237 ? -3.411 6.799 16.887 1.00 97.81 237 HIS A CA 1
ATOM 1908 C C . HIS A 1 237 ? -4.441 6.282 17.892 1.00 97.81 237 HIS A C 1
ATOM 1910 O O . HIS A 1 237 ? -4.710 6.952 18.882 1.00 97.81 237 HIS A O 1
ATOM 1916 N N . LEU A 1 238 ? -4.995 5.092 17.655 1.00 97.44 238 LEU A N 1
ATOM 1917 C CA . LEU A 1 238 ? -5.970 4.481 18.550 1.00 97.44 238 LEU A CA 1
ATOM 1918 C C . LEU A 1 238 ? -5.342 4.122 19.905 1.00 97.44 238 LEU A C 1
ATOM 1920 O O . LEU A 1 238 ? -5.906 4.480 20.935 1.00 97.44 238 LEU A O 1
ATOM 1924 N N . LYS A 1 239 ? -4.118 3.566 19.922 1.00 96.25 239 LYS A N 1
ATOM 1925 C CA . LYS A 1 239 ? -3.342 3.404 21.167 1.00 96.25 239 LYS A CA 1
ATOM 1926 C C . LYS A 1 239 ? -3.148 4.741 21.888 1.00 96.25 239 LYS A C 1
ATOM 1928 O O . LYS A 1 239 ? -3.366 4.827 23.089 1.00 96.25 239 LYS A O 1
ATOM 1933 N N . HIS A 1 240 ? -2.733 5.783 21.168 1.00 95.94 240 HIS A N 1
ATOM 1934 C CA . HIS A 1 240 ? -2.499 7.109 21.743 1.00 95.94 240 HIS A CA 1
ATOM 1935 C C . HIS A 1 240 ? -3.766 7.722 22.353 1.00 95.94 240 HIS A C 1
ATOM 1937 O O . HIS A 1 240 ? -3.677 8.418 23.357 1.00 95.94 240 HIS A O 1
ATOM 1943 N N . ALA A 1 241 ? -4.936 7.428 21.783 1.00 95.88 241 ALA A N 1
ATOM 1944 C CA . ALA A 1 241 ? -6.228 7.832 22.326 1.00 95.88 241 ALA A CA 1
ATOM 1945 C C . ALA A 1 241 ? -6.708 6.968 23.512 1.00 95.88 241 ALA A C 1
ATOM 1947 O O . ALA A 1 241 ? -7.794 7.222 24.021 1.00 95.88 241 ALA A O 1
ATOM 1948 N N . GLY A 1 242 ? -5.938 5.958 23.940 1.00 95.38 242 GLY A N 1
ATOM 1949 C CA . GLY A 1 242 ? -6.304 5.040 25.026 1.00 95.38 242 GLY A CA 1
ATOM 1950 C C . GLY A 1 242 ? -7.151 3.838 24.594 1.00 95.38 242 GLY A C 1
ATOM 1951 O O . GLY A 1 242 ? -7.614 3.089 25.442 1.00 95.38 242 GLY A O 1
ATOM 1952 N N . PHE A 1 243 ? -7.338 3.626 23.289 1.00 96.44 243 PHE A N 1
ATOM 1953 C CA . PHE A 1 243 ? -8.174 2.560 22.729 1.00 96.44 243 PHE A CA 1
ATOM 1954 C C . PHE A 1 243 ? -7.372 1.689 21.752 1.00 96.44 243 PHE A C 1
ATOM 1956 O O . PHE A 1 243 ? -7.645 1.720 20.554 1.00 96.44 243 PHE A O 1
ATOM 1963 N N . PRO A 1 244 ? -6.336 0.949 22.188 1.00 95.81 244 PRO A N 1
ATOM 1964 C CA . PRO A 1 244 ? -5.571 0.099 21.278 1.00 95.81 244 PRO A CA 1
ATOM 1965 C C . PRO A 1 244 ? -6.474 -0.920 20.563 1.00 95.81 244 PRO A C 1
ATOM 1967 O O . PRO A 1 244 ? -7.479 -1.382 21.104 1.00 95.81 244 PRO A O 1
ATOM 1970 N N . LEU A 1 245 ? -6.104 -1.273 19.328 1.00 96.19 245 LEU A N 1
ATOM 1971 C CA . LEU A 1 245 ? -6.816 -2.297 18.565 1.00 96.19 245 LEU A CA 1
ATOM 1972 C C . LEU A 1 245 ? -6.704 -3.655 19.260 1.00 96.19 245 LEU A C 1
ATOM 1974 O O . LEU A 1 245 ? -5.618 -4.062 19.677 1.00 96.19 245 LEU A O 1
ATOM 1978 N N . LEU A 1 246 ? -7.826 -4.366 19.333 1.00 94.56 246 LEU A N 1
ATOM 1979 C CA . LEU A 1 246 ? -7.866 -5.728 19.847 1.00 94.56 246 LEU A CA 1
ATOM 1980 C C . LEU A 1 246 ? -7.003 -6.644 18.964 1.00 94.56 246 LEU A C 1
ATOM 1982 O O . LEU A 1 246 ? -7.079 -6.573 17.736 1.00 94.56 246 LEU A O 1
ATOM 1986 N N . GLY A 1 247 ? -6.177 -7.489 19.586 1.00 90.75 247 GLY A N 1
ATOM 1987 C CA . GLY A 1 247 ? -5.250 -8.382 18.879 1.00 90.75 247 GLY A CA 1
ATOM 1988 C C . GLY A 1 247 ? -4.016 -7.687 18.287 1.00 90.75 247 GLY A C 1
ATOM 1989 O O . GLY A 1 247 ? -3.240 -8.316 17.571 1.00 90.75 247 GLY A O 1
ATOM 1990 N N . ASP A 1 248 ? -3.797 -6.397 18.561 1.00 91.38 248 ASP A N 1
ATOM 1991 C CA . ASP A 1 248 ? -2.567 -5.723 18.152 1.00 91.38 248 ASP A CA 1
ATOM 1992 C C . ASP A 1 248 ? -1.402 -6.100 19.077 1.00 91.38 248 ASP A C 1
ATOM 1994 O O . ASP A 1 248 ? -1.083 -5.376 20.013 1.00 91.38 248 ASP A O 1
ATOM 1998 N N . GLU A 1 249 ? -0.706 -7.195 18.776 1.00 87.81 249 GLU A N 1
ATOM 1999 C CA . GLU A 1 249 ? 0.428 -7.707 19.574 1.00 87.81 249 GLU A CA 1
ATOM 2000 C C . GLU A 1 249 ? 1.594 -6.715 19.740 1.00 87.81 249 GLU A C 1
ATOM 2002 O O . GLU A 1 249 ? 2.488 -6.898 20.564 1.00 87.81 249 GLU A O 1
ATOM 2007 N N . ARG A 1 250 ? 1.632 -5.656 18.928 1.00 87.62 250 ARG A N 1
ATOM 2008 C CA . ARG A 1 250 ? 2.764 -4.727 18.868 1.00 87.62 250 ARG A CA 1
ATOM 2009 C C . ARG A 1 250 ? 2.501 -3.403 19.577 1.00 87.62 250 ARG A C 1
ATOM 2011 O O . ARG A 1 250 ? 3.440 -2.761 20.064 1.00 87.62 250 ARG A O 1
ATOM 2018 N N . TYR A 1 251 ? 1.258 -2.937 19.547 1.00 87.69 251 TYR A N 1
ATOM 2019 C CA . TYR A 1 251 ? 0.850 -1.670 20.151 1.00 87.69 251 TYR A CA 1
ATOM 2020 C C . TYR A 1 251 ? -0.174 -1.843 21.268 1.00 87.69 251 TYR A C 1
ATOM 2022 O O . TYR A 1 251 ? -0.280 -0.931 22.087 1.00 87.69 251 TYR A O 1
ATOM 2030 N N . GLY A 1 252 ? -0.875 -2.970 21.330 1.00 78.25 252 GLY A N 1
ATOM 2031 C CA . GLY A 1 252 ? -1.738 -3.334 22.445 1.00 78.25 252 GLY A CA 1
ATOM 2032 C C . GLY A 1 252 ? -0.959 -3.543 23.739 1.00 78.25 252 GLY A C 1
ATOM 2033 O O . GLY A 1 252 ? 0.272 -3.629 23.743 1.00 78.25 252 GLY A O 1
ATOM 2034 N N . GLU A 1 253 ? -1.693 -3.553 24.845 1.00 63.44 253 GLU A N 1
ATOM 2035 C CA . GLU A 1 253 ? -1.176 -4.057 26.112 1.00 63.44 253 GLU A CA 1
ATOM 2036 C C . GLU A 1 253 ? -1.239 -5.585 26.081 1.00 63.44 253 GLU A C 1
ATOM 2038 O O . GLU A 1 253 ? -2.166 -6.155 25.505 1.00 63.44 253 GLU A O 1
ATOM 2043 N N . SER A 1 254 ? -0.236 -6.244 26.661 1.00 43.00 254 SER A N 1
ATOM 2044 C CA . SER A 1 254 ? -0.290 -7.676 26.954 1.00 43.00 254 SER A CA 1
ATOM 2045 C C . SER A 1 254 ? -1.316 -7.885 28.072 1.00 43.00 254 SER A C 1
ATOM 2047 O O . SER A 1 254 ? -0.944 -7.916 29.242 1.00 43.00 254 SER A O 1
ATOM 2049 N N . GLY A 1 255 ? -2.599 -7.901 27.720 1.00 36.88 255 GLY A N 1
ATOM 2050 C CA . GLY A 1 255 ? -3.721 -8.154 28.622 1.00 36.88 255 GLY A CA 1
ATOM 2051 C C . GLY A 1 255 ? -4.451 -9.412 28.210 1.00 36.88 255 GLY A C 1
ATOM 2052 O O . GLY A 1 255 ? -4.883 -9.454 27.036 1.00 36.88 255 GLY A O 1
#

Radius of gyration: 21.66 Å; Cα contacts (8 Å, |Δi|>4): 480; chains: 1; bounding box: 50×39×59 Å

Sequence (255 aa):
MRKIRIDAEHDGQRVDNFLRRELPGVPKGRVYRMLRRGEVRVNGGRVRPEYKLCQDDELRLPPVRVRINSDTPPEHLAQGLLDRLIYEDKQLLVVDKPAGLAVHGGSGIAFGAVELLRHARPDIRDLELVHRLDRETSGCLVLAKRRSALRELHARFREGRVEKNYLGLVAGRWELGDRMIDAPLLVQHRRGGERYVIVSPQGKPARTRVRLARQVGQYSLLRCEPLTGRTHQIRVHLKHAGFPLLGDERYGESG

Solvent-accessible surface area (backbone atoms only — not comparable to full-atom values): 14444 Å² total; per-residue (Å²): 115,49,77,43,72,36,48,77,63,50,41,66,36,35,45,50,67,53,46,50,65,79,38,67,81,58,52,70,71,56,56,54,46,36,31,75,68,47,52,33,25,47,71,85,38,70,50,60,61,78,40,56,37,47,57,69,38,41,36,34,40,60,80,76,88,70,89,65,87,65,82,71,75,59,62,71,62,18,49,58,48,56,77,29,56,76,46,74,65,94,41,36,38,28,27,52,40,53,53,72,47,34,53,54,52,52,99,91,38,87,64,10,52,54,53,24,46,43,66,68,35,69,86,44,81,51,60,40,76,55,64,82,61,55,34,72,45,57,41,86,43,48,31,14,45,31,53,60,46,34,54,51,51,41,48,36,59,73,72,55,72,53,89,49,82,42,81,46,49,18,65,41,80,76,81,72,55,81,34,77,49,78,54,23,43,32,81,45,75,45,95,88,71,50,72,46,65,44,80,35,92,91,22,49,85,34,38,33,38,36,30,76,70,43,83,53,90,67,24,22,33,28,38,39,34,50,73,42,90,59,84,64,44,67,55,47,52,31,32,73,74,74,36,28,39,65,90,35,87,86,69,34,75,100,120

Mean predicted aligned error: 6.08 Å

Secondary structure (DSSP, 8-state):
-EEEE--GGGTT-BHHHHHHHHSTT--HHHHHHHHHTT-SEETTEE--TTPBPPTT-EEEE---------PPPPHHHHHHHHTTEEEE-SSEEEEEEPTT--SS-BTTBS--HHHHHHHH-TT-TT-EESS---TT--EEEEEESSHHHHHHHHHHHHTT-S---EEEEEES---S-SEEEE--EEEEE-TTS-EEEEE-TTSBP-EEEEEEEEEETTEEEEEEEESS--TTHHHHHHHHTT-PBTT-TTTS---

pLDDT: mean 92.08, std 9.52, range [36.88, 98.62]

Nearest PDB structures (foldseek):
  1xpi-assembly2_B  TM=9.482E-01  e=1.373E-21  Escherichia coli
  1v9k-assembly2_B  TM=9.463E-01  e=7.564E-21  Escherichia coli
  1xpi-assembly1_A  TM=9.325E-01  e=1.457E-19  Escherichia coli
  1prz-assembly1_A  TM=8.984E-01  e=3.735E-16  Escherichia coli
  2i82-assembly2_B  TM=8.994E-01  e=1.463E-15  Escherichia coli

Foldseek 3Di:
DDKDADAPLQAQPQPLVVVCLVPPPDDSVNSQVCLVVVQWDWVNDRDHRRDGDHGGTIIDHHPDDDPPPDPDPDLCVLVVQVVQWPDDDPWKTKGFAAAQFFQAADDPRNGGNQSSPCNVCVVLSQWAWLDGDHNRDTGITMTTSTSVSSVVSVVCQVVLVDWDKDKFKWFADDPVAWDKQWFFKDWDADDVRDIDIAGDPPHHTWIKTKHFPDDDPRMTTIIIITSHDDDCRVQRSCLVVVTHGPPPPRSDDPD